Protein AF-A0A4Y2DFK4-F1 (afdb_monomer_lite)

Sequence (193 aa):
MPLTVKQCGEMVKLFYLNGQNAAEALSAYRRNYSLRRDSCSAQAVRNLIRKFEETGCTCDRFLTRRHSFLVEVVAEAHQAKIALETHEQFYTLNADALSRRSCKKSCKHCTTAEKKFKMETNISVKVLTTTTVDPWSSCEIQKEQLKDPAIKPILEKKLNSADRPSWLGIAPESPATKQYWALWDSLHLKDGV

pLDDT: mean 72.16, std 18.9, range [35.69, 96.94]

Structure (mmCIF, N/CA/C/O backbone):
data_AF-A0A4Y2DFK4-F1
#
_entry.id   AF-A0A4Y2DFK4-F1
#
loop_
_atom_site.group_PDB
_atom_site.id
_atom_site.type_symbol
_atom_site.label_atom_id
_atom_site.label_alt_id
_atom_site.label_comp_id
_atom_site.label_asym_id
_atom_site.label_entity_id
_atom_site.label_seq_id
_atom_site.pdbx_PDB_ins_code
_atom_site.Cartn_x
_atom_site.Cartn_y
_atom_site.Cartn_z
_atom_site.occupancy
_atom_site.B_iso_or_equiv
_atom_site.auth_seq_id
_atom_site.auth_comp_id
_atom_site.auth_asym_id
_atom_site.auth_atom_id
_atom_site.pdbx_PDB_model_num
ATOM 1 N N . MET A 1 1 ? 29.778 -19.050 -20.159 1.00 50.28 1 MET A N 1
ATOM 2 C CA . MET A 1 1 ? 29.936 -18.557 -18.771 1.00 50.28 1 MET A CA 1
ATOM 3 C C . MET A 1 1 ? 28.557 -18.339 -18.177 1.00 50.28 1 MET A C 1
ATOM 5 O O . MET A 1 1 ? 27.715 -17.821 -18.903 1.00 50.28 1 MET A O 1
ATOM 9 N N . PRO A 1 2 ? 28.304 -18.725 -16.916 1.00 64.44 2 PRO A N 1
ATOM 10 C CA . PRO A 1 2 ? 27.063 -18.352 -16.246 1.00 64.44 2 PRO A CA 1
ATOM 11 C C . PRO A 1 2 ? 27.000 -16.826 -16.108 1.00 64.44 2 PRO A C 1
ATOM 13 O O . PRO A 1 2 ? 27.999 -16.189 -15.767 1.00 64.44 2 PRO A O 1
ATOM 16 N N . LEU A 1 3 ? 25.841 -16.243 -16.419 1.00 68.94 3 LEU A N 1
ATOM 17 C CA . LEU A 1 3 ? 25.605 -14.816 -16.225 1.00 68.94 3 LEU A CA 1
ATOM 18 C C . LEU A 1 3 ? 25.658 -14.500 -14.727 1.00 68.94 3 LEU A C 1
ATOM 20 O O . LEU A 1 3 ? 25.109 -15.229 -13.901 1.00 68.94 3 LEU A O 1
ATOM 24 N N . THR A 1 4 ? 26.316 -13.403 -14.369 1.00 75.00 4 THR A N 1
ATOM 25 C CA . THR A 1 4 ? 26.291 -12.903 -12.992 1.00 75.00 4 THR A CA 1
ATOM 26 C C . THR A 1 4 ? 24.897 -12.374 -12.643 1.00 75.00 4 THR A C 1
ATOM 28 O O . THR A 1 4 ? 24.135 -11.972 -13.520 1.00 75.00 4 THR A O 1
ATOM 31 N N . VAL A 1 5 ? 24.571 -12.287 -11.349 1.00 71.94 5 VAL A N 1
ATOM 32 C CA . VAL A 1 5 ? 23.270 -11.766 -10.877 1.00 71.94 5 VAL A CA 1
ATOM 33 C C . VAL A 1 5 ? 22.966 -10.369 -11.439 1.00 71.94 5 VAL A C 1
ATOM 35 O O . VAL A 1 5 ? 21.826 -10.088 -11.804 1.00 71.94 5 VAL A O 1
ATOM 38 N N . LYS A 1 6 ? 23.989 -9.511 -11.571 1.00 73.56 6 LYS A N 1
ATOM 39 C CA . LYS A 1 6 ? 23.857 -8.178 -12.184 1.00 73.56 6 LYS A CA 1
ATOM 40 C C . LYS A 1 6 ? 23.449 -8.273 -13.655 1.00 73.56 6 LYS A C 1
ATOM 42 O O . LYS A 1 6 ? 22.483 -7.641 -14.065 1.00 73.56 6 LYS A O 1
ATOM 47 N N . GLN A 1 7 ? 24.131 -9.126 -14.416 1.00 79.69 7 GLN A N 1
ATOM 48 C CA . GLN A 1 7 ? 23.842 -9.348 -15.833 1.00 79.69 7 GLN A CA 1
ATOM 49 C C . GLN A 1 7 ? 22.453 -9.964 -16.045 1.00 79.69 7 GLN A C 1
ATOM 51 O O . GLN A 1 7 ? 21.749 -9.589 -16.978 1.00 79.69 7 GLN A O 1
ATOM 56 N N . CYS A 1 8 ? 22.019 -10.861 -15.155 1.00 80.62 8 CYS A N 1
ATOM 57 C CA . CYS A 1 8 ? 20.661 -11.392 -15.179 1.00 80.62 8 CYS A CA 1
ATOM 58 C C . CYS A 1 8 ? 19.611 -10.303 -14.902 1.00 80.62 8 CYS A C 1
ATOM 60 O O . CYS A 1 8 ? 18.611 -10.233 -15.609 1.00 80.62 8 CYS A O 1
ATOM 62 N N . GLY A 1 9 ? 19.837 -9.432 -13.911 1.00 79.62 9 GLY A N 1
ATOM 63 C CA . GLY A 1 9 ? 18.934 -8.312 -13.616 1.00 79.62 9 GLY A CA 1
ATOM 64 C C . GLY A 1 9 ? 18.788 -7.340 -14.790 1.00 79.62 9 GLY A C 1
ATOM 65 O O . GLY A 1 9 ? 17.684 -6.928 -15.137 1.00 79.62 9 GLY A O 1
ATOM 66 N N . GLU A 1 10 ? 19.889 -7.028 -15.468 1.00 83.00 10 GLU A N 1
ATOM 67 C CA . GLU A 1 10 ? 19.863 -6.188 -16.668 1.00 83.00 10 GLU A CA 1
ATOM 68 C C . GLU A 1 10 ? 19.132 -6.844 -17.836 1.00 83.00 10 GLU A C 1
ATOM 70 O O . GLU A 1 10 ? 18.403 -6.171 -18.562 1.00 83.00 10 GLU A O 1
ATOM 75 N N . MET A 1 11 ? 19.278 -8.159 -17.996 1.00 85.44 11 MET A N 1
ATOM 76 C CA . MET A 1 11 ? 18.559 -8.909 -19.021 1.00 85.44 11 MET A CA 1
ATOM 77 C C . MET A 1 11 ? 17.040 -8.871 -18.793 1.00 85.44 11 MET A C 1
ATOM 79 O O . MET A 1 11 ? 16.287 -8.665 -19.744 1.00 85.44 11 MET A O 1
ATOM 83 N N . VAL A 1 12 ? 16.589 -8.998 -17.538 1.00 85.12 12 VAL A N 1
ATOM 84 C CA . VAL A 1 12 ? 15.171 -8.841 -17.161 1.00 85.12 12 VAL A CA 1
ATOM 85 C C . VAL A 1 12 ? 14.677 -7.430 -17.481 1.00 85.12 12 VAL A C 1
ATOM 87 O O . VAL A 1 12 ? 13.629 -7.264 -18.103 1.00 85.12 12 VAL A O 1
ATOM 90 N N . LYS A 1 13 ? 15.457 -6.400 -17.138 1.00 85.62 13 LYS A N 1
ATOM 91 C CA . LYS A 1 13 ? 15.109 -5.006 -17.446 1.00 85.62 13 LYS A CA 1
ATOM 92 C C . LYS A 1 13 ? 14.951 -4.776 -18.952 1.00 85.62 13 LYS A C 1
ATOM 94 O O . LYS A 1 13 ? 13.965 -4.190 -19.391 1.00 85.62 13 LYS A O 1
ATOM 99 N N . LEU A 1 14 ? 15.902 -5.253 -19.753 1.00 84.44 14 LEU A N 1
ATOM 100 C CA . LEU A 1 14 ? 15.855 -5.111 -21.209 1.00 84.44 14 LEU A CA 1
ATOM 101 C C . LEU A 1 14 ? 14.691 -5.887 -21.834 1.00 84.44 14 LEU A C 1
ATOM 103 O O . LEU A 1 14 ? 14.160 -5.441 -22.846 1.00 84.44 14 LEU A O 1
ATOM 107 N N . PHE A 1 15 ? 14.264 -7.001 -21.240 1.00 88.12 15 PHE A N 1
ATOM 108 C CA . PHE A 1 15 ? 13.096 -7.748 -21.700 1.00 88.12 15 PHE A CA 1
ATOM 109 C C . PHE A 1 15 ? 11.808 -6.929 -21.622 1.00 88.12 15 PHE A C 1
ATOM 111 O O . PHE A 1 15 ? 11.116 -6.789 -22.631 1.00 88.12 15 PHE A O 1
ATOM 118 N N . TYR A 1 16 ? 11.517 -6.325 -20.470 1.00 85.31 16 TYR A N 1
ATOM 119 C CA . TYR A 1 16 ? 10.310 -5.509 -20.322 1.00 85.31 16 TYR A CA 1
ATOM 120 C C . TYR A 1 16 ? 10.387 -4.195 -21.116 1.00 85.31 16 TYR A C 1
ATOM 122 O O . TYR A 1 16 ? 9.383 -3.783 -21.695 1.00 85.31 16 TYR A O 1
ATOM 130 N N . LEU A 1 17 ? 11.573 -3.585 -21.242 1.00 82.38 17 LEU A N 1
ATOM 131 C CA . LEU A 1 17 ? 11.764 -2.375 -22.058 1.00 82.38 17 LEU A CA 1
ATOM 132 C C . LEU A 1 17 ? 11.589 -2.612 -23.566 1.00 82.38 17 LEU A C 1
ATOM 134 O O . LEU A 1 17 ? 11.212 -1.690 -24.281 1.00 82.38 17 LEU A O 1
ATOM 138 N N . ASN A 1 18 ? 11.833 -3.829 -24.056 1.00 82.56 18 ASN A N 1
ATOM 139 C CA . ASN A 1 18 ? 11.692 -4.180 -25.474 1.00 82.56 18 ASN A CA 1
ATOM 140 C C . ASN A 1 18 ? 10.405 -4.975 -25.752 1.00 82.56 18 ASN A C 1
ATOM 142 O O . ASN A 1 18 ? 10.390 -5.872 -26.595 1.00 82.56 18 ASN A O 1
ATOM 146 N N . GLY A 1 19 ? 9.327 -4.678 -25.019 1.00 82.44 19 GLY A N 1
ATOM 147 C CA . GLY A 1 19 ? 8.001 -5.239 -25.293 1.00 82.44 19 GLY A CA 1
ATOM 148 C C . GLY A 1 19 ? 7.915 -6.751 -25.087 1.00 82.44 19 GLY A C 1
ATOM 149 O O . GLY A 1 19 ? 7.272 -7.432 -25.878 1.00 82.44 19 GLY A O 1
ATOM 150 N N . GLN A 1 20 ? 8.592 -7.279 -24.061 1.00 86.88 20 GLN A N 1
ATOM 151 C CA . GLN A 1 20 ? 8.606 -8.711 -23.731 1.00 86.88 20 GLN A CA 1
ATOM 152 C C . GLN A 1 20 ? 9.155 -9.596 -24.868 1.00 86.88 20 GLN A C 1
ATOM 154 O O . GLN A 1 20 ? 8.793 -10.763 -25.023 1.00 86.88 20 GLN A O 1
ATOM 159 N N . ASN A 1 21 ? 10.082 -9.057 -25.667 1.00 85.75 21 ASN A N 1
ATOM 160 C CA . ASN A 1 21 ? 10.759 -9.791 -26.729 1.00 85.75 21 ASN A CA 1
ATOM 161 C C . ASN A 1 21 ? 12.169 -10.224 -26.295 1.00 85.75 21 ASN A C 1
ATOM 163 O O . ASN A 1 21 ? 13.105 -9.426 -26.244 1.00 85.75 21 ASN A O 1
ATOM 167 N N . ALA A 1 22 ? 12.347 -11.521 -26.031 1.00 86.56 22 ALA A N 1
ATOM 168 C CA . ALA A 1 22 ? 13.625 -12.079 -25.579 1.00 86.56 22 ALA A CA 1
ATOM 169 C C . ALA A 1 22 ? 14.768 -11.938 -26.604 1.00 86.56 22 ALA A C 1
ATOM 171 O O . ALA A 1 22 ? 15.930 -11.837 -26.211 1.00 86.56 22 ALA A O 1
ATOM 172 N N . ALA A 1 23 ? 14.464 -11.937 -27.906 1.00 87.44 23 ALA A N 1
ATOM 173 C CA . ALA A 1 23 ? 15.477 -11.773 -28.947 1.00 87.44 23 ALA A CA 1
ATOM 174 C C . ALA A 1 23 ? 15.954 -10.319 -29.036 1.00 87.44 23 ALA A C 1
ATOM 176 O O . ALA A 1 23 ? 17.158 -10.080 -29.148 1.00 87.44 23 ALA A O 1
ATOM 177 N N . GLU A 1 24 ? 15.037 -9.356 -28.924 1.00 86.62 24 GLU A N 1
ATOM 178 C CA . GLU A 1 24 ? 15.391 -7.935 -28.927 1.00 86.62 24 GLU A CA 1
ATOM 179 C C . GLU A 1 24 ? 16.100 -7.529 -27.632 1.00 86.62 24 GLU A C 1
ATOM 181 O O . GLU A 1 24 ? 17.111 -6.835 -27.679 1.00 86.62 24 GLU A O 1
ATOM 186 N N . ALA A 1 25 ? 15.664 -8.057 -26.485 1.00 86.31 25 ALA A N 1
ATOM 187 C CA . ALA A 1 25 ? 16.343 -7.871 -25.204 1.00 86.31 25 ALA A CA 1
ATOM 188 C C . ALA A 1 25 ? 17.799 -8.351 -25.251 1.00 86.31 25 ALA A C 1
ATOM 190 O O . ALA A 1 25 ? 18.715 -7.643 -24.833 1.00 86.31 25 ALA A O 1
ATOM 191 N N . LEU A 1 26 ? 18.023 -9.534 -25.830 1.00 87.12 26 LEU A N 1
ATOM 192 C CA . LEU A 1 26 ? 19.355 -10.096 -26.014 1.00 87.12 26 LEU A CA 1
ATOM 193 C C . LEU A 1 26 ? 20.191 -9.281 -27.015 1.00 87.12 26 LEU A C 1
ATOM 195 O O . LEU A 1 26 ? 21.388 -9.090 -26.803 1.00 87.12 26 LEU A O 1
ATOM 199 N N . SER A 1 27 ? 19.583 -8.781 -28.093 1.00 87.19 27 SER A N 1
ATOM 200 C CA . SER A 1 27 ? 20.245 -7.893 -29.058 1.00 87.19 27 SER A CA 1
ATOM 201 C C . SER A 1 27 ? 20.648 -6.562 -28.420 1.00 87.19 27 SER A C 1
ATOM 203 O O . SER A 1 27 ? 21.790 -6.133 -28.577 1.00 87.19 27 SER A O 1
ATOM 205 N N . ALA A 1 28 ? 19.762 -5.943 -27.637 1.00 85.44 28 ALA A N 1
ATOM 206 C CA . ALA A 1 28 ? 20.044 -4.730 -26.878 1.00 85.44 28 ALA A CA 1
ATOM 207 C C . ALA A 1 28 ? 21.158 -4.951 -25.846 1.00 85.44 28 ALA A C 1
ATOM 209 O O . ALA A 1 28 ? 22.085 -4.150 -25.756 1.00 85.44 28 ALA A O 1
ATOM 210 N N . TYR A 1 29 ? 21.128 -6.079 -25.136 1.00 85.44 29 TYR A N 1
ATOM 211 C CA . TYR A 1 29 ? 22.166 -6.444 -24.177 1.00 85.44 29 TYR A CA 1
ATOM 212 C C . TYR A 1 29 ? 23.540 -6.573 -24.850 1.00 85.44 29 TYR A C 1
ATOM 214 O O . TYR A 1 29 ? 24.533 -6.030 -24.369 1.00 85.44 29 TYR A O 1
ATOM 222 N N . ARG A 1 30 ? 23.596 -7.228 -26.016 1.00 84.38 30 ARG A N 1
ATOM 223 C CA . ARG A 1 30 ? 24.827 -7.350 -26.812 1.00 84.38 30 ARG A CA 1
ATOM 224 C C . ARG A 1 30 ? 25.347 -6.000 -27.301 1.00 84.38 30 ARG A C 1
ATOM 226 O O . ARG A 1 30 ? 26.557 -5.799 -27.259 1.00 84.38 30 ARG A O 1
ATOM 233 N N . ARG A 1 31 ? 24.462 -5.090 -27.732 1.00 82.94 31 ARG A N 1
ATOM 234 C CA . ARG A 1 31 ? 24.827 -3.719 -28.140 1.00 82.94 31 ARG A CA 1
ATOM 235 C C . ARG A 1 31 ? 25.437 -2.932 -26.978 1.00 82.94 31 ARG A C 1
ATOM 237 O O . ARG A 1 31 ? 26.465 -2.297 -27.164 1.00 82.94 31 ARG A O 1
ATOM 244 N N . ASN A 1 32 ? 24.848 -3.027 -25.787 1.00 81.25 32 ASN A N 1
ATOM 245 C CA . ASN A 1 32 ? 25.287 -2.265 -24.614 1.00 81.25 32 ASN A CA 1
ATOM 246 C C . ASN A 1 32 ? 26.642 -2.727 -24.059 1.00 81.25 32 ASN A C 1
ATOM 248 O O . ASN A 1 32 ? 27.382 -1.919 -23.508 1.00 81.25 32 ASN A O 1
ATOM 252 N N . TYR A 1 33 ? 26.967 -4.012 -24.213 1.00 76.50 33 TYR A N 1
ATOM 253 C CA . TYR A 1 33 ? 28.190 -4.613 -23.671 1.00 76.50 33 TYR A CA 1
ATOM 254 C C . TYR A 1 33 ? 29.225 -5.005 -24.730 1.00 76.50 33 TYR A C 1
ATOM 256 O O . TYR A 1 33 ? 30.223 -5.644 -24.399 1.00 76.50 33 TYR A O 1
ATOM 264 N N . SER A 1 34 ? 28.996 -4.653 -25.999 1.00 76.44 34 SER A N 1
ATOM 265 C CA . SER A 1 34 ? 29.876 -4.994 -27.128 1.00 76.44 34 SER A CA 1
ATOM 266 C C . SER A 1 34 ? 30.261 -6.484 -27.171 1.00 76.44 34 SER A C 1
ATOM 268 O O . SER A 1 34 ? 31.404 -6.847 -27.456 1.00 76.44 34 SER A O 1
ATOM 270 N N . LEU A 1 35 ? 29.309 -7.370 -26.856 1.00 71.31 35 LEU A N 1
ATOM 271 C CA . LEU A 1 35 ? 29.558 -8.810 -26.719 1.00 71.31 35 LEU A CA 1
ATOM 272 C C . LEU A 1 35 ? 29.447 -9.531 -28.068 1.00 71.31 35 LEU A C 1
ATOM 274 O O . LEU A 1 35 ? 28.494 -9.325 -28.823 1.00 71.31 35 LEU A O 1
ATOM 278 N N . ARG A 1 36 ? 30.382 -10.455 -28.341 1.00 63.78 36 ARG A N 1
ATOM 279 C CA . ARG A 1 36 ? 30.253 -11.410 -29.456 1.00 63.78 36 ARG A CA 1
ATOM 280 C C . ARG A 1 36 ? 29.092 -12.383 -29.197 1.00 63.78 36 ARG A C 1
ATOM 282 O O . ARG A 1 36 ? 28.683 -12.586 -28.055 1.00 63.78 36 ARG A O 1
ATOM 289 N N . ARG A 1 37 ? 28.542 -12.956 -30.275 1.00 58.75 37 ARG A N 1
ATOM 290 C CA . ARG A 1 37 ? 27.240 -13.659 -30.367 1.00 58.75 37 ARG A CA 1
ATOM 291 C C . ARG A 1 37 ? 26.992 -14.778 -29.32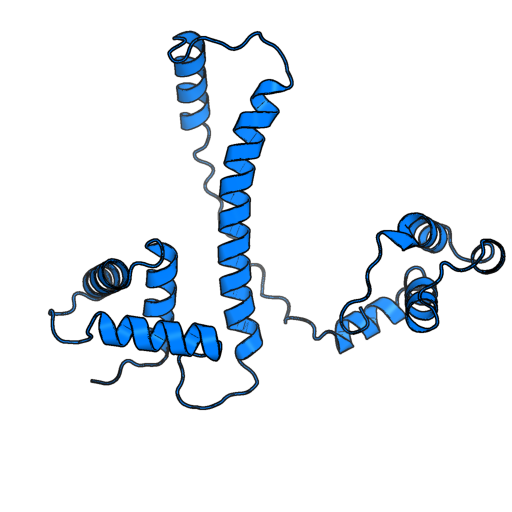9 1.00 58.75 37 ARG A C 1
ATOM 293 O O . ARG A 1 37 ? 25.831 -15.128 -29.116 1.00 58.75 37 ARG A O 1
ATOM 300 N N . ASP A 1 38 ? 28.018 -15.256 -28.627 1.00 57.81 38 ASP A N 1
ATOM 301 C CA . ASP A 1 38 ? 28.051 -16.598 -28.026 1.00 57.81 38 ASP A CA 1
ATOM 302 C C . ASP A 1 38 ? 27.864 -16.645 -26.496 1.00 57.81 38 ASP A C 1
ATOM 304 O O . ASP A 1 38 ? 27.950 -17.712 -25.891 1.00 57.81 38 ASP A O 1
ATOM 308 N N . SER A 1 39 ? 27.597 -15.515 -25.832 1.00 59.16 39 SER A N 1
ATOM 309 C CA . SER A 1 39 ? 27.533 -15.473 -24.359 1.00 59.16 39 SER A CA 1
ATOM 310 C C . SER A 1 39 ? 26.185 -15.888 -23.744 1.00 59.16 39 SER A C 1
ATOM 312 O O . SER A 1 39 ? 26.162 -16.276 -22.578 1.00 59.16 39 SER A O 1
ATOM 314 N N . CYS A 1 40 ? 25.068 -15.837 -24.485 1.00 68.19 40 CYS A N 1
ATOM 315 C CA . CYS A 1 40 ? 23.735 -16.212 -23.988 1.00 68.19 40 CYS A CA 1
ATOM 316 C C . CYS A 1 40 ? 22.742 -16.467 -25.143 1.00 68.19 40 CYS A C 1
ATOM 318 O O . CYS A 1 40 ? 22.797 -15.783 -26.168 1.00 68.19 40 CYS A O 1
ATOM 320 N N . SER A 1 41 ? 21.830 -17.438 -24.989 1.00 81.38 41 SER A N 1
ATOM 321 C CA . SER A 1 41 ? 20.787 -17.763 -25.976 1.00 81.38 41 SER A CA 1
ATOM 322 C C . SER A 1 41 ? 19.444 -17.113 -25.623 1.00 81.38 41 SER A C 1
ATOM 324 O O . SER A 1 41 ? 19.137 -16.887 -24.454 1.00 81.38 41 SER A O 1
ATOM 326 N N . ALA A 1 42 ? 18.586 -16.869 -26.619 1.00 82.62 42 ALA A N 1
ATOM 327 C CA . ALA A 1 42 ? 17.242 -16.333 -26.366 1.00 82.62 42 ALA A CA 1
ATOM 328 C C . ALA A 1 42 ? 16.394 -17.271 -25.482 1.00 82.62 42 ALA A C 1
ATOM 330 O O . ALA A 1 42 ? 15.537 -16.813 -24.729 1.00 82.62 42 ALA A O 1
ATOM 331 N N . GLN A 1 43 ? 16.657 -18.583 -25.529 1.00 84.06 43 GLN A N 1
ATOM 332 C CA . GLN A 1 43 ? 16.007 -19.553 -24.648 1.00 84.06 43 GLN A CA 1
ATOM 333 C C . GLN A 1 43 ? 16.488 -19.428 -23.197 1.00 84.06 43 GLN A C 1
ATOM 335 O O . GLN A 1 43 ? 15.680 -19.550 -22.281 1.00 84.06 43 GLN A O 1
ATOM 340 N N . ALA A 1 44 ? 17.774 -19.144 -22.976 1.00 83.56 44 ALA A N 1
ATOM 341 C CA . ALA A 1 44 ? 18.295 -18.875 -21.639 1.00 83.56 44 ALA A CA 1
ATOM 342 C C . ALA A 1 44 ? 17.672 -17.604 -21.043 1.00 83.56 44 ALA A C 1
ATOM 344 O O . ALA A 1 44 ? 17.304 -17.606 -19.872 1.00 83.56 44 ALA A O 1
ATOM 345 N N . VAL A 1 45 ? 17.453 -16.567 -21.863 1.00 84.75 45 VAL A N 1
ATOM 346 C CA . VAL A 1 45 ? 16.702 -15.369 -21.454 1.00 84.75 45 VAL A CA 1
ATOM 347 C C . VAL A 1 45 ? 15.271 -15.735 -21.065 1.00 84.75 45 VAL A C 1
ATOM 349 O O . VAL A 1 45 ? 14.848 -15.392 -19.971 1.00 84.75 45 VAL A O 1
ATOM 352 N N . ARG A 1 46 ? 14.539 -16.500 -21.886 1.00 88.00 46 ARG A N 1
ATOM 353 C CA . ARG A 1 46 ? 13.173 -16.943 -21.542 1.00 88.00 46 ARG A CA 1
ATOM 354 C C . ARG A 1 46 ? 13.111 -17.746 -20.242 1.00 88.00 46 ARG A C 1
ATOM 356 O O . ARG A 1 46 ? 12.217 -17.523 -19.437 1.00 88.00 46 ARG A O 1
ATOM 363 N N . ASN A 1 47 ? 14.059 -18.654 -20.018 1.00 87.00 47 ASN A N 1
ATOM 364 C CA . ASN A 1 47 ? 14.134 -19.422 -18.773 1.00 87.00 47 ASN A CA 1
ATOM 365 C C . ASN A 1 47 ? 14.432 -18.527 -17.562 1.00 87.00 47 ASN A C 1
ATOM 367 O O . ASN A 1 47 ? 13.865 -18.748 -16.496 1.00 87.00 47 ASN A O 1
ATOM 371 N N . LEU A 1 48 ? 15.284 -17.512 -17.734 1.00 85.38 48 LEU A N 1
ATOM 372 C CA . LEU A 1 48 ? 15.557 -16.508 -16.710 1.00 85.38 48 LEU A CA 1
ATOM 373 C C . LEU A 1 48 ? 14.315 -15.664 -16.396 1.00 85.38 48 LEU A C 1
ATOM 375 O O . LEU A 1 48 ? 14.027 -15.463 -15.222 1.00 85.38 48 LEU A O 1
ATOM 379 N N . ILE A 1 49 ? 13.580 -15.207 -17.417 1.00 86.94 49 ILE A N 1
ATOM 380 C CA . ILE A 1 49 ? 12.329 -14.456 -17.236 1.00 86.94 49 ILE A CA 1
ATOM 381 C C . ILE A 1 49 ? 11.295 -15.314 -16.519 1.00 86.94 49 ILE A C 1
ATOM 383 O O . ILE A 1 49 ? 10.769 -14.882 -15.509 1.00 86.94 49 ILE A O 1
ATOM 387 N N . ARG A 1 50 ? 11.072 -16.553 -16.966 1.00 85.12 50 ARG A N 1
ATOM 388 C CA . ARG A 1 50 ? 10.132 -17.472 -16.315 1.00 85.12 50 ARG A CA 1
ATOM 389 C C . ARG A 1 50 ? 10.481 -17.689 -14.843 1.00 85.12 50 ARG A C 1
ATOM 391 O O . ARG A 1 50 ? 9.623 -17.545 -13.984 1.00 85.12 50 ARG A O 1
ATOM 398 N N . LYS A 1 51 ? 11.757 -17.945 -14.537 1.00 80.44 51 LYS A N 1
ATOM 399 C CA . LYS A 1 51 ? 12.225 -18.058 -13.149 1.00 80.44 51 LYS A CA 1
ATOM 400 C C . LYS A 1 51 ? 11.980 -16.764 -12.370 1.00 80.44 51 LYS A C 1
ATOM 402 O O . LYS A 1 51 ? 11.598 -16.814 -11.207 1.00 80.44 51 LYS A O 1
ATOM 407 N N . PHE A 1 52 ? 12.201 -15.611 -12.989 1.00 83.00 52 PHE A N 1
ATOM 408 C CA . PHE A 1 52 ? 11.954 -14.314 -12.375 1.00 83.00 52 PHE A CA 1
ATOM 409 C C . PHE A 1 52 ? 10.457 -14.047 -12.145 1.00 83.00 52 PHE A C 1
ATOM 411 O O . PHE A 1 52 ? 10.103 -13.548 -11.090 1.00 83.00 52 PHE A O 1
ATOM 418 N N . GLU A 1 53 ? 9.572 -14.420 -13.062 1.00 81.25 53 GLU A N 1
ATOM 419 C CA . GLU A 1 53 ? 8.120 -14.271 -12.901 1.00 81.25 53 GLU A CA 1
ATOM 420 C C . GLU A 1 53 ? 7.567 -15.229 -11.834 1.00 81.25 53 GLU A C 1
ATOM 422 O O . GLU A 1 53 ? 6.707 -14.845 -11.049 1.00 81.25 53 GLU A O 1
ATOM 427 N N . GLU A 1 54 ? 8.115 -16.445 -11.740 1.00 72.50 54 GLU A N 1
ATOM 428 C CA . GLU A 1 54 ? 7.750 -17.435 -10.717 1.00 72.50 54 GLU A CA 1
ATOM 429 C C . GLU A 1 54 ? 8.290 -17.071 -9.321 1.00 72.50 54 GLU A C 1
ATOM 431 O O . GLU A 1 54 ? 7.620 -17.285 -8.313 1.00 72.50 54 GLU A O 1
ATOM 436 N N . THR A 1 55 ? 9.518 -16.546 -9.235 1.00 70.06 55 THR A N 1
ATOM 437 C CA . THR A 1 55 ? 10.256 -16.425 -7.958 1.00 70.06 55 THR A CA 1
ATOM 438 C C . THR A 1 55 ? 10.646 -15.007 -7.579 1.00 70.06 55 THR A C 1
ATOM 440 O O . THR A 1 55 ? 11.259 -14.817 -6.533 1.00 70.06 55 THR A O 1
ATOM 443 N N . GLY A 1 56 ? 10.382 -14.014 -8.428 1.00 69.12 56 GLY A N 1
ATOM 444 C CA . GLY A 1 56 ? 10.836 -12.624 -8.298 1.00 69.12 56 GLY A CA 1
ATOM 445 C C . GLY A 1 56 ? 12.350 -12.433 -8.124 1.00 69.12 56 GLY A C 1
ATOM 446 O O . GLY A 1 56 ? 12.779 -11.313 -7.859 1.00 69.12 56 GLY A O 1
ATOM 447 N N . CYS A 1 57 ? 13.185 -13.478 -8.251 1.00 68.44 57 CYS A N 1
ATOM 448 C CA . CYS A 1 57 ? 14.644 -13.370 -8.177 1.00 68.44 57 CYS A CA 1
ATOM 449 C C . CYS A 1 57 ? 15.328 -13.872 -9.447 1.00 68.44 57 CYS A C 1
ATOM 451 O O . CYS A 1 57 ? 14.990 -14.903 -10.022 1.00 68.44 57 CYS A O 1
ATOM 453 N N . THR A 1 58 ? 16.403 -13.182 -9.822 1.00 69.75 58 THR A N 1
ATOM 454 C CA . THR A 1 58 ? 17.352 -13.618 -10.855 1.00 69.75 58 THR A CA 1
ATOM 455 C C . THR A 1 58 ? 18.516 -14.446 -10.296 1.00 69.75 58 THR A C 1
ATOM 457 O O . THR A 1 58 ? 19.421 -14.837 -11.032 1.00 69.75 58 THR A O 1
ATOM 460 N N . CYS A 1 59 ? 18.510 -14.712 -8.989 1.00 61.84 59 CYS A N 1
ATOM 461 C CA . CYS A 1 59 ? 19.545 -15.413 -8.240 1.00 61.84 59 CYS A CA 1
ATOM 462 C C . CYS A 1 59 ? 19.207 -16.904 -8.026 1.00 61.84 59 CYS A C 1
ATOM 464 O O . CYS A 1 59 ? 18.040 -17.275 -7.946 1.00 61.84 59 CYS A O 1
ATOM 466 N N . ASP A 1 60 ? 20.213 -17.781 -7.915 1.00 55.03 60 ASP A N 1
ATOM 467 C CA . ASP A 1 60 ? 20.018 -19.196 -7.517 1.00 55.03 60 ASP A CA 1
ATOM 468 C C . ASP A 1 60 ? 19.912 -19.397 -6.000 1.00 55.03 60 ASP A C 1
ATOM 470 O O . ASP A 1 60 ? 19.437 -20.429 -5.534 1.00 55.03 60 ASP A O 1
ATOM 474 N N . ARG A 1 61 ? 20.328 -18.408 -5.205 1.00 45.91 61 ARG A N 1
ATOM 475 C CA . ARG A 1 61 ? 20.232 -18.473 -3.747 1.00 45.91 61 ARG A CA 1
ATOM 476 C C . ARG A 1 61 ? 18.865 -17.942 -3.329 1.00 45.91 61 ARG A C 1
ATOM 478 O O . ARG A 1 61 ? 18.642 -16.741 -3.440 1.00 45.91 61 ARG A O 1
ATOM 485 N N . PHE A 1 62 ? 17.987 -18.823 -2.846 1.00 42.72 62 PHE A N 1
ATOM 486 C CA . PHE A 1 62 ? 16.740 -18.467 -2.163 1.00 42.72 62 PHE A CA 1
ATOM 487 C C . PHE A 1 62 ? 17.042 -17.473 -1.030 1.00 42.72 62 PHE A C 1
ATOM 489 O O . PHE A 1 62 ? 17.393 -17.855 0.083 1.00 42.72 62 PHE A O 1
ATOM 496 N N . LEU A 1 63 ? 16.976 -16.178 -1.332 1.00 41.00 63 LEU A N 1
ATOM 497 C CA . LEU A 1 63 ? 17.060 -15.103 -0.357 1.00 41.00 63 LEU A CA 1
ATOM 498 C C . LEU A 1 63 ? 15.660 -14.521 -0.233 1.00 41.00 63 LEU A C 1
ATOM 500 O O . LEU A 1 63 ? 15.261 -13.629 -0.980 1.00 41.00 63 LEU A O 1
ATOM 504 N N . THR A 1 64 ? 14.940 -15.031 0.759 1.00 40.34 64 THR A N 1
ATOM 505 C CA . THR A 1 64 ? 13.604 -14.648 1.241 1.00 40.34 64 THR A CA 1
ATOM 506 C C . THR A 1 64 ? 13.497 -13.196 1.746 1.00 40.34 64 THR A C 1
ATOM 508 O O . THR A 1 64 ? 12.630 -12.868 2.543 1.00 40.34 64 THR A O 1
ATOM 511 N N . ARG A 1 65 ? 14.358 -12.285 1.277 1.00 42.22 65 ARG A N 1
ATOM 512 C CA . ARG A 1 65 ? 14.349 -10.852 1.622 1.00 42.22 65 ARG A CA 1
ATOM 513 C C . ARG A 1 65 ? 14.441 -9.901 0.427 1.00 42.22 65 ARG A C 1
ATOM 515 O O . ARG A 1 65 ? 14.384 -8.696 0.621 1.00 42.22 65 ARG A O 1
ATOM 522 N N . ARG A 1 66 ? 14.584 -10.407 -0.805 1.00 43.47 66 ARG A N 1
ATOM 523 C CA . ARG A 1 66 ? 14.680 -9.573 -2.027 1.00 43.47 66 ARG A CA 1
ATOM 524 C C . ARG A 1 66 ? 13.486 -9.683 -2.973 1.00 43.47 66 ARG A C 1
ATOM 526 O O . ARG A 1 66 ? 13.498 -9.062 -4.029 1.00 43.47 66 ARG A O 1
ATOM 533 N N . HIS A 1 67 ? 12.470 -10.448 -2.579 1.00 42.19 67 HIS A N 1
ATOM 534 C CA . HIS A 1 67 ? 11.243 -10.636 -3.353 1.00 42.19 67 HIS A CA 1
ATOM 535 C C . HIS A 1 67 ? 10.401 -9.350 -3.407 1.00 42.19 67 HIS A C 1
ATOM 537 O O . HIS A 1 67 ? 9.848 -9.034 -4.450 1.00 42.19 67 HIS A O 1
ATOM 543 N N . SER A 1 68 ? 10.432 -8.543 -2.339 1.00 38.47 68 SER A N 1
ATOM 544 C CA . SER A 1 68 ? 9.728 -7.252 -2.251 1.00 38.47 68 SER A CA 1
ATOM 545 C C . SER A 1 68 ? 10.215 -6.232 -3.289 1.00 38.47 68 SER A C 1
ATOM 547 O O . SER A 1 68 ? 9.421 -5.675 -4.031 1.00 38.47 68 SER A O 1
ATOM 549 N N . PHE A 1 69 ? 11.534 -6.050 -3.412 1.00 39.44 69 PHE A N 1
ATOM 550 C CA . PHE A 1 69 ? 12.124 -4.956 -4.195 1.00 39.44 69 PHE A CA 1
ATOM 551 C C . PHE A 1 69 ? 11.953 -5.109 -5.716 1.00 39.44 69 PHE A C 1
ATOM 553 O O . PHE A 1 69 ? 11.861 -4.125 -6.439 1.00 39.44 69 PHE A O 1
ATOM 560 N N . LEU A 1 70 ? 11.934 -6.341 -6.235 1.00 43.62 70 LEU A N 1
ATOM 561 C CA . LEU A 1 70 ? 11.823 -6.567 -7.682 1.00 43.62 70 LEU A CA 1
ATOM 562 C C . LEU A 1 70 ? 10.371 -6.662 -8.159 1.00 43.62 70 LEU A C 1
ATOM 564 O O . LEU A 1 70 ? 10.092 -6.244 -9.282 1.00 43.62 70 LEU A O 1
ATOM 568 N N . VAL A 1 71 ? 9.452 -7.144 -7.314 1.00 46.00 71 VAL A N 1
ATOM 569 C CA . VAL A 1 71 ? 8.009 -7.059 -7.587 1.00 46.00 71 VAL A CA 1
ATOM 570 C C . VAL A 1 71 ? 7.574 -5.595 -7.617 1.00 46.00 71 VAL A C 1
ATOM 572 O O . VAL A 1 71 ? 6.806 -5.216 -8.492 1.00 46.00 71 VAL A O 1
ATOM 575 N N . GLU A 1 72 ? 8.134 -4.761 -6.742 1.00 42.75 72 GLU A N 1
ATOM 576 C CA . GLU A 1 72 ? 7.863 -3.324 -6.680 1.00 42.75 72 GLU A CA 1
ATOM 577 C C . GLU A 1 72 ? 8.400 -2.581 -7.909 1.00 42.75 72 GLU A C 1
ATOM 579 O O . GLU A 1 72 ? 7.633 -1.903 -8.572 1.00 42.75 72 GLU A O 1
ATOM 584 N N . VAL A 1 73 ? 9.644 -2.820 -8.345 1.00 45.47 73 VAL A N 1
ATOM 585 C CA . VAL A 1 73 ? 10.186 -2.185 -9.568 1.00 45.47 73 VAL A CA 1
ATOM 586 C C . VAL A 1 73 ? 9.439 -2.615 -10.840 1.00 45.47 73 VAL A C 1
ATOM 588 O O . VAL A 1 73 ? 9.284 -1.825 -11.772 1.00 45.47 73 VAL A O 1
ATOM 591 N N . VAL A 1 74 ? 8.966 -3.864 -10.914 1.00 54.19 74 VAL A N 1
ATOM 592 C CA . VAL A 1 74 ? 8.155 -4.334 -12.052 1.00 54.19 74 VAL A CA 1
ATOM 593 C C . VAL A 1 74 ? 6.733 -3.784 -11.977 1.00 54.19 74 VAL A C 1
ATOM 595 O O . VAL A 1 74 ? 6.195 -3.384 -13.008 1.00 54.19 74 VAL A O 1
ATOM 598 N N . ALA A 1 75 ? 6.143 -3.700 -10.782 1.00 46.66 75 ALA A N 1
ATOM 599 C CA . ALA A 1 75 ? 4.846 -3.070 -10.562 1.00 46.66 75 ALA A CA 1
ATOM 600 C C . ALA A 1 75 ? 4.896 -1.566 -10.857 1.00 46.66 75 ALA A C 1
ATOM 602 O O . ALA A 1 75 ? 3.997 -1.068 -11.519 1.00 46.66 75 ALA A O 1
ATOM 603 N N . GLU A 1 76 ? 5.961 -0.867 -10.473 1.00 46.78 76 GLU A N 1
ATOM 604 C CA . GLU A 1 76 ? 6.219 0.540 -10.785 1.00 46.78 76 GLU A CA 1
ATOM 605 C C . GLU A 1 76 ? 6.457 0.748 -12.279 1.00 46.78 76 GLU A C 1
ATOM 607 O O . GLU A 1 76 ? 5.912 1.680 -12.858 1.00 46.78 76 GLU A O 1
ATOM 612 N N . ALA A 1 77 ? 7.209 -0.130 -12.949 1.00 51.97 77 ALA A N 1
ATOM 613 C CA . ALA A 1 77 ? 7.386 -0.056 -14.399 1.00 51.97 77 ALA A CA 1
ATOM 614 C C . ALA A 1 77 ? 6.067 -0.317 -15.147 1.00 51.97 77 ALA A C 1
ATOM 616 O O . ALA A 1 77 ? 5.780 0.335 -16.152 1.00 51.97 77 ALA A O 1
ATOM 617 N N . HIS A 1 78 ? 5.243 -1.241 -14.645 1.00 50.38 78 HIS A N 1
ATOM 618 C CA . HIS A 1 78 ? 3.919 -1.527 -15.187 1.00 50.38 78 HIS A CA 1
ATOM 619 C C . HIS A 1 78 ? 2.934 -0.383 -14.903 1.00 50.38 78 HIS A C 1
ATOM 621 O O . HIS A 1 78 ? 2.208 0.027 -15.803 1.00 50.38 78 HIS A O 1
ATOM 627 N N . GLN A 1 79 ? 2.957 0.201 -13.702 1.00 53.41 79 GLN A N 1
ATOM 628 C CA . GLN A 1 79 ? 2.162 1.373 -13.335 1.00 53.41 79 GLN A CA 1
ATOM 629 C C . GLN A 1 79 ? 2.600 2.622 -14.096 1.00 53.41 79 GLN A C 1
ATOM 631 O O . GLN A 1 79 ? 1.742 3.369 -14.540 1.00 53.41 79 GLN A O 1
ATOM 636 N N . ALA A 1 80 ? 3.896 2.832 -14.328 1.00 53.12 80 ALA A N 1
ATOM 637 C CA . ALA A 1 80 ? 4.407 3.932 -15.142 1.00 53.12 80 ALA A CA 1
ATOM 638 C C . ALA A 1 80 ? 4.020 3.770 -16.619 1.00 53.12 80 ALA A C 1
ATOM 640 O O . ALA A 1 80 ? 3.706 4.755 -17.286 1.00 53.12 80 ALA A O 1
ATOM 641 N N . LYS A 1 81 ? 3.980 2.531 -17.128 1.00 60.00 81 LYS A N 1
ATOM 642 C CA . LYS A 1 81 ? 3.485 2.235 -18.478 1.00 60.00 81 LYS A CA 1
ATOM 643 C C . LYS A 1 81 ? 1.973 2.456 -18.589 1.00 60.00 81 LYS A C 1
ATOM 645 O O . LYS A 1 81 ? 1.546 3.145 -19.509 1.00 60.00 81 LYS A O 1
ATOM 650 N N . ILE A 1 82 ? 1.189 1.967 -17.624 1.00 55.62 82 ILE A N 1
ATOM 651 C CA . ILE A 1 82 ? -0.253 2.247 -17.530 1.00 55.62 82 ILE A CA 1
ATOM 652 C C . ILE A 1 82 ? -0.492 3.752 -17.388 1.00 55.62 82 ILE A C 1
ATOM 654 O O . ILE A 1 82 ? -1.395 4.280 -18.020 1.00 55.62 82 ILE A O 1
ATOM 658 N N . ALA A 1 83 ? 0.312 4.473 -16.605 1.00 52.75 83 ALA A N 1
ATOM 659 C CA . ALA A 1 83 ? 0.197 5.918 -16.425 1.00 52.75 83 ALA A CA 1
ATOM 660 C C . ALA A 1 83 ? 0.519 6.689 -17.713 1.00 52.75 83 ALA A C 1
ATOM 662 O O . ALA A 1 83 ? -0.150 7.670 -18.006 1.00 52.75 83 ALA A O 1
ATOM 663 N N . LEU A 1 84 ? 1.486 6.239 -18.518 1.00 58.00 84 LEU A N 1
ATOM 664 C CA . LEU A 1 84 ? 1.758 6.813 -19.841 1.00 58.00 84 LEU A CA 1
ATOM 665 C C . LEU A 1 84 ? 0.626 6.522 -20.838 1.00 58.00 84 LEU A C 1
ATOM 667 O O . LEU A 1 84 ? 0.184 7.438 -21.524 1.00 58.00 84 LEU A O 1
ATOM 671 N N . GLU A 1 85 ? 0.112 5.290 -20.874 1.00 55.62 85 GLU A N 1
ATOM 672 C CA . GLU A 1 85 ? -1.009 4.892 -21.741 1.00 55.62 85 GLU A CA 1
ATOM 673 C C . GLU A 1 85 ? -2.319 5.589 -21.336 1.00 55.62 85 GLU A C 1
ATOM 675 O O . GLU A 1 85 ? -3.074 6.052 -22.188 1.00 55.62 85 GLU A O 1
ATOM 680 N N . THR A 1 86 ? -2.574 5.740 -20.034 1.00 47.06 86 THR A N 1
ATOM 681 C CA . THR A 1 86 ? -3.729 6.472 -19.496 1.00 47.06 86 THR A CA 1
ATOM 682 C C . THR A 1 86 ? -3.554 7.977 -19.568 1.00 47.06 86 THR A C 1
ATOM 684 O O . THR A 1 86 ? -4.552 8.654 -19.718 1.00 47.06 86 THR A O 1
ATOM 687 N N . HIS A 1 87 ? -2.341 8.532 -19.535 1.00 52.19 87 HIS A N 1
ATOM 688 C CA . HIS A 1 87 ? -2.097 9.943 -19.845 1.00 52.19 87 HIS A CA 1
ATOM 689 C C . HIS A 1 87 ? -2.303 10.208 -21.340 1.00 52.19 87 HIS A C 1
ATOM 691 O O . HIS A 1 87 ? -2.877 11.228 -21.697 1.00 52.19 87 HIS A O 1
ATOM 697 N N . GLU A 1 88 ? -1.918 9.288 -22.226 1.00 47.53 88 GLU A N 1
ATOM 698 C CA . GLU A 1 88 ? -2.221 9.368 -23.659 1.00 47.53 88 GLU A CA 1
ATOM 699 C C . GLU A 1 88 ? -3.736 9.234 -23.922 1.00 47.53 88 GLU A C 1
ATOM 701 O O . GLU A 1 88 ? -4.304 10.021 -24.680 1.00 47.53 88 GLU A O 1
ATOM 706 N N . GLN A 1 89 ? -4.435 8.332 -23.220 1.00 48.91 89 GLN A N 1
ATOM 707 C CA . GLN A 1 89 ? -5.902 8.204 -23.268 1.00 48.91 89 GLN A CA 1
ATOM 708 C C . GLN A 1 89 ? -6.633 9.382 -22.601 1.00 48.91 89 GLN A C 1
ATOM 710 O O . GLN A 1 89 ? -7.625 9.869 -23.127 1.00 48.91 89 GLN A O 1
ATOM 715 N N . PHE A 1 90 ? -6.143 9.895 -21.475 1.00 41.09 90 PHE A N 1
ATOM 716 C CA . PHE A 1 90 ? -6.720 11.027 -20.749 1.00 41.09 90 PHE A CA 1
ATOM 717 C C . PHE A 1 90 ? -6.465 12.335 -21.482 1.00 41.09 90 PHE A C 1
ATOM 719 O O . PHE A 1 90 ? -7.356 13.164 -21.511 1.00 41.09 90 PHE A O 1
ATOM 726 N N . TYR A 1 91 ? -5.321 12.535 -22.141 1.00 45.38 91 TYR A N 1
ATOM 727 C CA . TYR A 1 91 ? -5.118 13.709 -22.996 1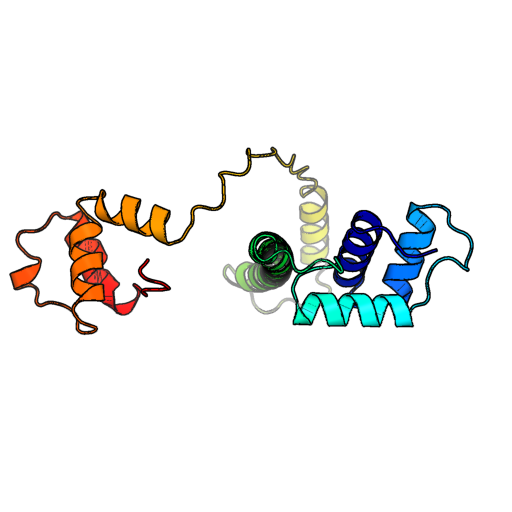.00 45.38 91 TYR A CA 1
ATOM 728 C C . TYR A 1 91 ? -5.912 13.625 -24.299 1.00 45.38 91 TYR A C 1
ATOM 730 O O . TYR A 1 91 ? -6.382 14.655 -24.775 1.00 45.38 91 TYR A O 1
ATOM 738 N N . THR A 1 92 ? -6.123 12.429 -24.857 1.00 48.69 92 THR A N 1
ATOM 739 C CA . THR A 1 92 ? -7.010 12.266 -26.020 1.00 48.69 92 THR A CA 1
ATOM 740 C C . THR A 1 92 ? -8.495 12.403 -25.656 1.00 48.69 92 THR A C 1
ATOM 742 O O . THR A 1 92 ? -9.250 12.910 -26.480 1.00 48.69 92 THR A O 1
ATOM 745 N N . LEU A 1 93 ? -8.908 12.054 -24.428 1.00 45.75 93 LEU A N 1
ATOM 746 C CA . LEU A 1 93 ? -10.286 12.210 -23.927 1.00 45.75 93 LEU A CA 1
ATOM 747 C C . LEU A 1 93 ? -10.574 13.592 -23.296 1.00 45.75 93 LEU A C 1
ATOM 749 O O . LEU A 1 93 ? -11.656 14.133 -23.499 1.00 45.75 93 LEU A O 1
ATOM 753 N N . ASN A 1 94 ? -9.630 14.215 -22.579 1.00 44.47 94 ASN A N 1
ATOM 754 C CA . ASN A 1 94 ? -9.817 15.545 -21.971 1.00 44.47 94 ASN A CA 1
ATOM 755 C C . ASN A 1 94 ? -9.571 16.708 -22.930 1.00 44.47 94 ASN A C 1
ATOM 757 O O . ASN A 1 94 ? -10.070 17.803 -22.673 1.00 44.47 94 ASN A O 1
ATOM 761 N N . ALA A 1 95 ? -8.86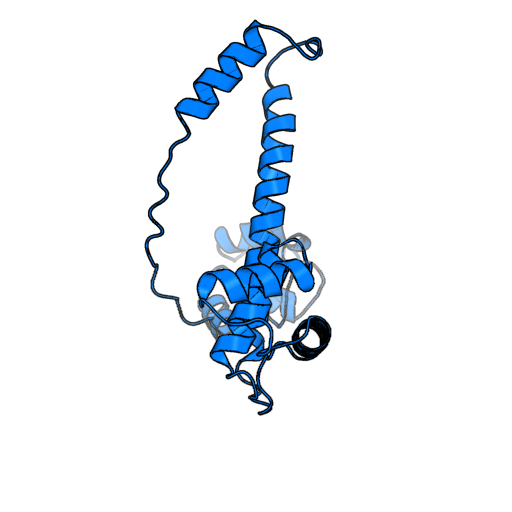7 16.504 -24.047 1.00 37.03 95 ALA A N 1
ATOM 762 C CA . ALA A 1 95 ? -8.876 17.482 -25.135 1.00 37.03 95 ALA A CA 1
ATOM 763 C C . ALA A 1 95 ? -10.269 17.606 -25.791 1.00 37.03 95 ALA A C 1
ATOM 765 O O . ALA A 1 95 ? -10.535 18.601 -26.463 1.00 37.03 95 ALA A O 1
ATOM 766 N N . ASP A 1 96 ? -11.160 16.632 -25.565 1.00 46.47 96 ASP A N 1
ATOM 767 C CA . ASP A 1 96 ? -12.520 16.590 -26.115 1.00 46.47 96 ASP A CA 1
ATOM 768 C C . ASP A 1 96 ? -13.569 17.246 -25.188 1.00 46.47 96 ASP A C 1
ATOM 770 O O . ASP A 1 96 ? -14.716 17.464 -25.578 1.00 46.47 96 ASP A O 1
ATOM 774 N N . ALA A 1 97 ? -13.189 17.623 -23.959 1.00 46.81 97 ALA A N 1
ATOM 775 C CA . ALA A 1 97 ? -14.127 18.149 -22.963 1.00 46.81 97 ALA A CA 1
ATOM 776 C C . ALA A 1 97 ? -14.402 19.659 -23.086 1.00 46.81 97 ALA A C 1
ATOM 778 O O . ALA A 1 97 ? -15.370 20.154 -22.510 1.00 46.81 97 ALA A O 1
ATOM 779 N N . LEU A 1 98 ? -13.601 20.411 -23.848 1.00 50.47 98 LEU A N 1
ATOM 780 C CA . LEU A 1 98 ? -13.819 21.844 -24.053 1.00 50.47 98 LEU A CA 1
ATOM 781 C C . LEU A 1 98 ? -13.841 22.185 -25.543 1.00 50.47 98 LEU A C 1
ATOM 783 O O . LEU A 1 98 ? -12.896 22.716 -26.115 1.00 50.47 98 LEU A O 1
ATOM 787 N N . SER A 1 99 ? -15.022 21.954 -26.123 1.00 56.03 99 SER A N 1
ATOM 788 C CA . SER A 1 99 ? -15.476 22.436 -27.431 1.00 56.03 99 SER A CA 1
ATOM 789 C C . SER A 1 99 ? -14.877 21.721 -28.648 1.00 56.03 99 SER A C 1
ATOM 791 O O . SER A 1 99 ? -13.778 22.055 -29.082 1.00 56.03 99 SER A O 1
ATOM 793 N N . ARG A 1 100 ? -15.683 20.877 -29.320 1.00 56.16 100 ARG A N 1
ATOM 794 C CA . ARG A 1 100 ? -16.135 21.033 -30.730 1.00 56.16 100 ARG A 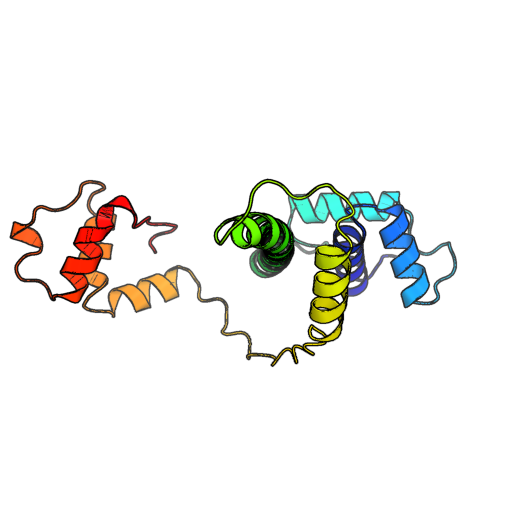CA 1
ATOM 795 C C . ARG A 1 100 ? -16.658 19.711 -31.303 1.00 56.16 100 ARG A C 1
ATOM 797 O O . ARG A 1 100 ? -16.213 18.636 -30.942 1.00 56.16 100 ARG A O 1
ATOM 804 N N . ARG A 1 101 ? -17.574 19.808 -32.275 1.00 59.78 101 ARG A N 1
ATOM 805 C CA . ARG A 1 101 ? -17.919 18.709 -33.197 1.00 59.78 101 ARG A CA 1
ATOM 806 C C . ARG A 1 101 ? -16.638 18.015 -33.670 1.00 59.78 101 ARG A C 1
ATOM 808 O O . ARG A 1 101 ? -15.686 18.718 -34.015 1.00 59.78 101 ARG A O 1
ATOM 815 N N . SER A 1 102 ? -16.661 16.685 -33.760 1.00 59.56 102 SER A N 1
ATOM 816 C CA . SER A 1 102 ? -15.554 15.863 -34.261 1.00 59.56 102 SER A CA 1
ATOM 817 C C . SER A 1 102 ? -14.895 16.511 -35.485 1.00 59.56 102 SER A C 1
ATOM 819 O O . SER A 1 102 ? -15.508 16.620 -36.555 1.00 59.56 102 SER A O 1
ATOM 821 N N . CYS A 1 103 ? -13.662 16.989 -35.330 1.00 69.00 103 CYS A N 1
ATOM 822 C CA . CYS A 1 103 ? -12.923 17.575 -36.438 1.00 69.00 103 CYS A CA 1
ATOM 823 C C . CYS A 1 103 ? -12.497 16.457 -37.404 1.00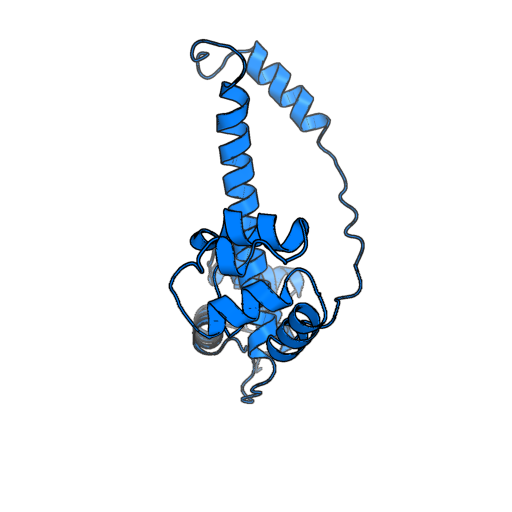 69.00 103 CYS A C 1
ATOM 825 O O . CYS A 1 103 ? -12.172 15.351 -36.973 1.00 69.00 103 CYS A O 1
ATOM 827 N N . LYS A 1 104 ? -12.486 16.710 -38.719 1.00 72.81 104 LYS A N 1
ATOM 828 C CA . LYS A 1 104 ? -11.998 15.708 -39.682 1.00 72.81 104 LYS A CA 1
ATOM 829 C C . LYS A 1 104 ? -10.532 15.379 -39.372 1.00 72.81 104 LYS A C 1
ATOM 831 O O . LYS A 1 104 ? -9.715 16.291 -39.214 1.00 72.81 104 LYS A O 1
ATOM 836 N N . LYS A 1 105 ? -10.201 14.082 -39.323 1.00 62.03 105 LYS A N 1
ATOM 837 C CA . LYS A 1 105 ? -8.810 13.600 -39.283 1.00 62.03 105 LYS A CA 1
ATOM 838 C C . LYS A 1 105 ? -8.064 14.282 -40.438 1.00 62.03 105 LYS A C 1
ATOM 840 O O . LYS A 1 105 ? -8.522 14.147 -41.564 1.00 62.03 105 LYS A O 1
ATOM 845 N N . SER A 1 106 ? -6.986 15.021 -40.138 1.00 67.44 106 SER A N 1
ATOM 846 C CA . SER A 1 106 ? -6.217 15.929 -41.028 1.00 67.44 106 SER A CA 1
ATOM 847 C C . SER A 1 106 ? -6.550 17.434 -40.997 1.00 67.44 106 SER A C 1
ATOM 849 O O . SER A 1 106 ? -6.161 18.171 -41.908 1.00 67.44 106 SER A O 1
ATOM 851 N N . CYS A 1 107 ? -7.235 17.945 -39.973 1.00 77.69 107 CYS A N 1
ATOM 852 C CA . CYS A 1 107 ? -7.431 19.390 -39.834 1.00 77.69 107 CYS A CA 1
ATOM 853 C C . CYS A 1 107 ? -6.096 20.147 -39.715 1.00 77.69 107 CYS A C 1
ATOM 855 O O . CYS A 1 107 ? -5.366 20.004 -38.735 1.00 77.69 107 CYS A O 1
ATOM 857 N N . LYS A 1 108 ? -5.820 21.028 -40.685 1.00 78.81 108 LYS A N 1
ATOM 858 C CA . LYS A 1 108 ? -4.593 21.838 -40.751 1.00 78.81 108 LYS A CA 1
ATOM 859 C C . LYS A 1 108 ? -4.357 22.675 -39.484 1.00 78.81 108 LYS A C 1
ATOM 861 O O . LYS A 1 108 ? -3.210 22.862 -39.071 1.00 78.81 108 LYS A O 1
ATOM 866 N N . HIS A 1 109 ? -5.433 23.152 -38.851 1.00 74.88 109 HIS A N 1
ATOM 867 C CA . HIS A 1 109 ? -5.350 23.938 -37.620 1.00 74.88 109 HIS A CA 1
ATOM 868 C C . HIS A 1 109 ? -4.915 23.067 -36.432 1.00 74.88 109 HIS A C 1
ATOM 870 O O . HIS A 1 109 ? -3.956 23.416 -35.749 1.00 74.88 109 HIS A O 1
ATOM 876 N N . CYS A 1 110 ? -5.525 21.887 -36.266 1.00 72.31 110 CYS A N 1
ATOM 877 C CA . CYS A 1 110 ? -5.150 20.914 -35.235 1.00 72.31 110 CYS A CA 1
ATOM 878 C C . CYS A 1 110 ? -3.701 20.445 -35.411 1.00 72.31 110 CYS A C 1
ATOM 880 O O . CYS A 1 110 ? -2.926 20.506 -34.467 1.00 72.31 110 CYS A O 1
ATOM 882 N N . THR A 1 111 ? -3.281 20.114 -36.639 1.00 72.12 111 THR A N 1
ATOM 883 C CA . THR A 1 111 ? -1.897 19.673 -36.894 1.00 72.12 111 THR A CA 1
ATOM 884 C C . THR A 1 111 ? -0.854 20.757 -36.609 1.00 72.12 111 THR A C 1
ATOM 886 O O . THR A 1 111 ? 0.282 20.453 -36.255 1.00 72.12 111 THR A O 1
ATOM 889 N N . THR A 1 112 ? -1.210 22.034 -36.778 1.00 75.75 112 THR A N 1
ATOM 890 C CA . THR A 1 112 ? -0.313 23.156 -36.458 1.00 75.75 112 THR A CA 1
ATOM 891 C C . THR A 1 112 ? -0.246 23.384 -34.948 1.00 75.75 112 THR A C 1
ATOM 893 O O . THR A 1 112 ? 0.838 23.622 -34.420 1.00 75.75 112 THR A O 1
ATOM 896 N N . ALA A 1 113 ? -1.379 23.257 -34.251 1.00 68.94 113 ALA A N 1
ATOM 897 C CA . ALA A 1 113 ? -1.444 23.342 -32.796 1.00 68.94 113 ALA A CA 1
ATOM 898 C C . ALA A 1 113 ? -0.655 22.204 -32.128 1.00 68.94 113 ALA A C 1
ATOM 900 O O . ALA A 1 113 ? 0.201 22.474 -31.292 1.00 68.94 113 ALA A O 1
ATOM 901 N N . GLU A 1 114 ? -0.843 20.957 -32.568 1.00 65.00 114 GLU A N 1
ATOM 902 C CA . GLU A 1 114 ? -0.092 19.792 -32.079 1.00 65.00 114 GLU A CA 1
ATOM 903 C C . GLU A 1 114 ? 1.419 19.958 -32.269 1.00 65.00 114 GLU A C 1
ATOM 905 O O . GLU A 1 114 ? 2.189 19.690 -31.350 1.00 65.00 114 GLU A O 1
ATOM 910 N N . LYS A 1 115 ? 1.869 20.459 -33.430 1.00 71.00 115 LYS A N 1
ATOM 911 C CA . LYS A 1 115 ? 3.295 20.743 -33.670 1.00 71.00 115 LYS A CA 1
ATOM 912 C C . LYS A 1 115 ? 3.853 21.810 -32.726 1.00 71.00 115 LYS A C 1
ATOM 914 O O . LYS A 1 115 ? 5.008 21.700 -32.325 1.00 71.00 115 LYS A O 1
ATOM 919 N N . LYS A 1 116 ? 3.051 22.818 -32.369 1.00 65.69 116 LYS A N 1
ATOM 920 C CA . LYS A 1 116 ? 3.454 23.894 -31.453 1.00 65.69 116 LYS A CA 1
ATOM 921 C C . LYS A 1 116 ? 3.561 23.386 -30.009 1.00 65.69 116 LYS A C 1
ATOM 923 O O . LYS A 1 116 ? 4.582 23.611 -29.370 1.00 65.69 116 LYS A O 1
ATOM 928 N N . PHE A 1 117 ? 2.587 22.593 -29.557 1.00 55.72 117 PHE A N 1
ATOM 929 C CA . PHE A 1 117 ? 2.614 21.955 -28.235 1.00 55.72 117 PHE A CA 1
ATOM 930 C C . PHE A 1 117 ? 3.746 20.932 -28.090 1.00 55.72 117 PHE A C 1
ATOM 932 O O . PHE A 1 117 ? 4.428 20.919 -27.068 1.00 55.72 117 PHE A O 1
ATOM 939 N N . LYS A 1 118 ? 3.998 20.117 -29.125 1.00 51.38 118 LYS A N 1
ATOM 940 C CA . LYS A 1 118 ? 5.052 19.086 -29.123 1.00 51.38 118 LYS A CA 1
ATOM 941 C C . LYS A 1 118 ? 6.473 19.669 -29.051 1.00 51.38 118 LYS A C 1
ATOM 943 O O . LYS A 1 118 ? 7.390 18.970 -28.637 1.00 51.38 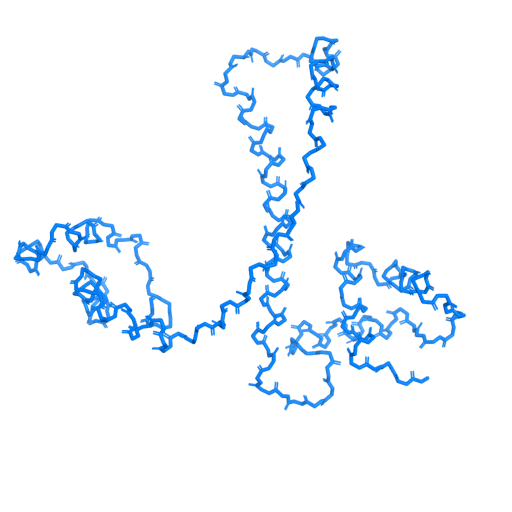118 LYS A O 1
ATOM 948 N N . MET A 1 119 ? 6.667 20.932 -29.444 1.00 51.88 119 MET A N 1
ATOM 949 C CA . MET A 1 119 ? 7.959 21.628 -29.355 1.00 51.88 119 MET A CA 1
ATOM 950 C C . MET A 1 119 ? 8.201 22.257 -27.970 1.00 51.88 119 MET A C 1
ATOM 952 O O . MET A 1 119 ? 9.348 22.328 -27.529 1.00 51.88 119 MET A O 1
ATOM 956 N N . GLU A 1 120 ? 7.136 22.647 -27.261 1.00 46.00 120 GLU A N 1
ATOM 957 C CA . GLU A 1 120 ? 7.195 23.205 -25.899 1.00 46.00 120 GLU A CA 1
ATOM 958 C C . GLU A 1 120 ? 7.357 22.122 -24.809 1.00 46.00 120 GLU A C 1
ATOM 960 O O . GLU A 1 120 ? 7.825 22.415 -23.712 1.00 46.00 120 GLU A O 1
ATOM 965 N N . THR A 1 121 ? 7.074 20.848 -25.110 1.00 49.50 121 THR A N 1
ATOM 966 C CA . THR A 1 121 ? 7.189 19.715 -24.164 1.00 49.50 121 THR A CA 1
ATOM 967 C C . THR A 1 121 ? 8.587 19.080 -24.088 1.00 49.50 121 THR A C 1
ATOM 969 O O . THR A 1 121 ? 8.727 17.897 -23.795 1.00 49.50 121 THR A O 1
ATOM 972 N N . ASN A 1 122 ? 9.661 19.852 -24.274 1.00 45.25 122 ASN A N 1
ATOM 973 C CA . ASN A 1 122 ? 11.007 19.423 -23.862 1.00 45.25 122 ASN A CA 1
ATOM 974 C C . ASN A 1 122 ? 11.222 19.719 -22.368 1.00 45.25 122 ASN A C 1
ATOM 976 O O . ASN A 1 122 ? 12.136 20.445 -21.978 1.00 45.25 122 ASN A O 1
ATOM 980 N N . ILE A 1 123 ? 10.348 19.182 -21.514 1.00 50.53 123 ILE A N 1
ATOM 981 C CA . ILE A 1 123 ? 10.510 19.257 -20.062 1.00 50.53 123 ILE A CA 1
ATOM 982 C C . ILE A 1 123 ? 11.536 18.191 -19.680 1.00 50.53 123 ILE A C 1
ATOM 984 O O . ILE A 1 123 ? 11.232 17.003 -19.594 1.00 50.53 123 ILE A O 1
ATOM 988 N N . SER A 1 124 ? 12.780 18.623 -19.478 1.00 51.31 124 SER A N 1
ATOM 989 C CA . SER A 1 124 ? 13.817 17.802 -18.858 1.00 51.31 124 SER A CA 1
ATOM 990 C C . SER A 1 124 ? 13.454 17.600 -17.389 1.00 51.31 124 SER A C 1
ATOM 992 O O . SER A 1 124 ? 13.766 18.423 -16.527 1.00 51.31 124 SER A O 1
ATOM 994 N N . VAL A 1 125 ? 12.732 16.517 -17.107 1.00 42.75 125 VAL A N 1
ATOM 995 C CA . VAL A 1 125 ? 12.502 16.041 -15.745 1.00 42.75 125 VAL A CA 1
ATOM 996 C C . VAL A 1 125 ? 13.849 15.560 -15.212 1.00 42.75 125 VAL A C 1
ATOM 998 O O . VAL A 1 125 ? 14.281 14.437 -15.469 1.00 42.75 125 VAL A O 1
ATOM 1001 N N . LYS A 1 126 ? 14.552 16.428 -14.479 1.00 49.62 126 LYS A N 1
ATOM 1002 C CA . LYS A 1 126 ? 15.641 15.989 -13.608 1.00 49.62 126 LYS A CA 1
ATOM 1003 C C . LYS A 1 126 ? 15.012 15.135 -12.518 1.00 49.62 126 LYS A C 1
ATOM 1005 O O . LYS A 1 126 ? 14.382 15.660 -11.605 1.00 49.62 126 LYS A O 1
ATOM 1010 N N . VAL A 1 127 ? 15.188 13.823 -12.637 1.00 45.25 127 VAL A N 1
ATOM 1011 C CA . VAL A 1 127 ? 14.926 12.871 -11.559 1.00 45.25 127 VAL A CA 1
ATOM 1012 C C . VAL A 1 127 ? 15.820 13.274 -10.389 1.00 45.25 127 VAL A C 1
ATOM 1014 O O . VAL A 1 127 ? 17.021 13.009 -10.379 1.00 45.25 127 VAL A O 1
ATOM 1017 N N . LEU A 1 128 ? 15.243 14.003 -9.437 1.00 39.12 128 LEU A N 1
ATOM 1018 C CA . LEU A 1 128 ? 15.812 14.159 -8.112 1.00 39.12 128 LEU A CA 1
ATOM 1019 C C . LEU A 1 128 ? 15.695 12.792 -7.455 1.00 39.12 128 LEU A C 1
ATOM 1021 O O . LEU A 1 128 ? 14.595 12.310 -7.205 1.00 39.12 128 LEU A O 1
ATOM 1025 N N . THR A 1 129 ? 16.840 12.157 -7.232 1.00 41.06 129 THR A N 1
ATOM 1026 C CA . THR A 1 129 ? 16.961 10.946 -6.430 1.00 41.06 129 THR A CA 1
ATOM 1027 C C . THR A 1 129 ? 16.529 11.285 -5.006 1.00 41.06 129 THR A C 1
ATOM 1029 O O . THR A 1 129 ? 17.343 11.667 -4.169 1.00 41.06 129 THR A O 1
ATOM 1032 N N . THR A 1 130 ? 15.229 11.214 -4.735 1.00 35.69 130 THR A N 1
ATOM 1033 C CA . THR A 1 130 ? 14.702 11.151 -3.378 1.00 35.69 130 THR A CA 1
ATOM 1034 C C . THR A 1 130 ? 15.264 9.883 -2.765 1.00 35.69 130 THR A C 1
ATOM 1036 O O . THR A 1 130 ? 15.008 8.789 -3.266 1.00 35.69 130 THR A O 1
ATOM 1039 N N . THR A 1 131 ? 16.093 10.050 -1.736 1.00 36.94 131 THR A N 1
ATOM 1040 C CA . THR A 1 131 ? 16.556 8.995 -0.839 1.00 36.94 131 THR A CA 1
ATOM 1041 C C . THR A 1 131 ? 15.393 8.047 -0.599 1.00 36.94 131 THR A C 1
ATOM 1043 O O . THR A 1 131 ? 14.387 8.470 -0.035 1.00 36.94 131 THR A O 1
ATOM 1046 N N . THR A 1 132 ? 15.499 6.820 -1.112 1.00 45.47 132 THR A N 1
ATOM 1047 C CA . THR A 1 132 ? 14.548 5.734 -0.876 1.00 45.47 132 THR A CA 1
ATOM 1048 C C . THR A 1 132 ? 14.278 5.701 0.618 1.00 45.47 132 THR A C 1
ATOM 1050 O O . THR A 1 132 ? 15.148 5.306 1.396 1.00 45.47 132 THR A O 1
ATOM 1053 N N . VAL A 1 133 ? 13.111 6.213 1.009 1.00 49.00 133 VAL A N 1
ATOM 1054 C CA . VAL A 1 133 ? 12.542 5.955 2.322 1.00 49.00 133 VAL A CA 1
ATOM 1055 C C . VAL A 1 133 ? 12.430 4.440 2.351 1.00 49.00 133 VAL A C 1
ATOM 1057 O O . VAL A 1 133 ? 11.863 3.861 1.424 1.00 49.00 133 VAL A O 1
ATOM 1060 N N . ASP A 1 134 ? 13.099 3.813 3.313 1.00 50.44 134 ASP A N 1
ATOM 1061 C CA . ASP A 1 134 ? 13.053 2.367 3.521 1.00 50.44 134 ASP A CA 1
ATOM 1062 C C . ASP A 1 134 ? 11.602 1.886 3.343 1.00 50.44 134 ASP A C 1
ATOM 1064 O O . ASP A 1 134 ? 10.724 2.547 3.902 1.00 50.44 134 ASP A O 1
ATOM 1068 N N . PRO A 1 135 ? 11.295 0.854 2.529 1.00 69.31 135 PRO A N 1
ATOM 1069 C CA . PRO A 1 135 ? 9.922 0.392 2.370 1.00 69.31 135 PRO A CA 1
ATOM 1070 C C . PRO A 1 135 ? 9.408 -0.049 3.738 1.00 69.31 135 PRO A C 1
ATOM 1072 O O . PRO A 1 135 ? 9.777 -1.115 4.233 1.00 69.31 135 PRO A O 1
ATOM 1075 N N . TRP A 1 136 ? 8.611 0.810 4.377 1.00 76.00 136 TRP A N 1
ATOM 1076 C CA . TRP A 1 136 ? 8.066 0.546 5.700 1.00 76.00 136 TRP A CA 1
ATOM 1077 C C . TRP A 1 136 ? 7.309 -0.774 5.627 1.00 76.00 136 TRP A C 1
ATOM 1079 O O . TRP A 1 136 ? 6.440 -0.962 4.772 1.00 76.00 136 TRP A O 1
ATOM 1089 N N . SER A 1 137 ? 7.640 -1.705 6.515 1.00 80.81 137 SER A N 1
ATOM 1090 C CA . SER A 1 137 ? 6.874 -2.941 6.614 1.00 80.81 137 SER A CA 1
ATOM 1091 C C . SER A 1 137 ? 5.431 -2.620 7.019 1.00 80.81 137 SER A C 1
ATOM 1093 O O . SER A 1 137 ? 5.188 -1.656 7.748 1.00 80.81 137 SER A O 1
ATOM 1095 N N . SER A 1 138 ? 4.453 -3.445 6.623 1.00 81.88 138 SER A N 1
ATOM 1096 C CA . SER A 1 138 ? 3.045 -3.239 7.015 1.00 81.88 138 SER A CA 1
ATOM 1097 C C . SER A 1 138 ? 2.873 -3.116 8.537 1.00 81.88 138 SER A C 1
ATOM 1099 O O . SER A 1 138 ? 2.034 -2.359 9.007 1.00 81.88 138 SER A O 1
ATOM 1101 N N . CYS A 1 139 ? 3.726 -3.792 9.317 1.00 83.06 139 CYS A N 1
ATOM 1102 C CA . CYS A 1 139 ? 3.777 -3.679 10.777 1.00 83.06 139 CYS A CA 1
ATOM 1103 C C . CYS A 1 139 ? 4.198 -2.278 11.252 1.00 83.06 139 CYS A C 1
ATOM 1105 O O . CYS A 1 139 ? 3.660 -1.765 12.231 1.00 83.06 139 CYS A O 1
ATOM 1107 N N . GLU A 1 140 ? 5.157 -1.644 10.579 1.00 85.62 140 GLU A N 1
ATOM 1108 C CA . GLU A 1 140 ? 5.584 -0.281 10.902 1.00 85.62 140 GLU A CA 1
ATOM 1109 C C . GLU A 1 140 ? 4.528 0.740 10.476 1.00 85.62 140 GLU A C 1
ATOM 1111 O O . GLU A 1 140 ? 4.201 1.624 11.262 1.00 85.62 140 GLU A O 1
ATOM 1116 N N . ILE A 1 141 ? 3.915 0.570 9.301 1.00 88.75 141 ILE A N 1
ATOM 1117 C CA . ILE A 1 141 ? 2.826 1.445 8.837 1.00 88.75 141 ILE A CA 1
ATOM 1118 C C . ILE A 1 141 ? 1.626 1.365 9.788 1.00 88.75 141 ILE A C 1
ATOM 1120 O O . ILE A 1 141 ? 1.118 2.396 10.227 1.00 88.75 141 ILE A O 1
ATOM 1124 N N . GLN A 1 142 ? 1.218 0.152 10.170 1.00 88.06 142 GLN A N 1
ATOM 1125 C CA . GLN A 1 142 ? 0.132 -0.058 11.125 1.00 88.06 142 GLN A CA 1
ATOM 1126 C C . GLN A 1 142 ? 0.439 0.613 12.473 1.00 88.06 142 GLN A C 1
ATOM 1128 O O . GLN A 1 142 ? -0.429 1.257 13.061 1.00 88.06 142 GLN A O 1
ATOM 1133 N N . LYS A 1 143 ? 1.685 0.516 12.961 1.00 90.00 143 LYS A N 1
ATOM 1134 C CA . LYS A 1 143 ? 2.105 1.194 14.196 1.00 90.00 143 LYS A CA 1
ATOM 1135 C C . LYS A 1 143 ? 1.997 2.711 14.094 1.00 90.00 143 LYS A C 1
ATOM 1137 O O . LYS A 1 143 ? 1.578 3.325 15.069 1.00 90.00 143 LYS A O 1
ATOM 1142 N N . GLU A 1 144 ? 2.361 3.318 12.967 1.00 91.38 144 GLU A N 1
ATOM 1143 C CA . GLU A 1 144 ? 2.220 4.771 12.798 1.00 91.38 144 GLU A CA 1
ATOM 1144 C C . GLU A 1 144 ? 0.760 5.201 12.665 1.00 91.38 144 GLU A C 1
ATOM 1146 O O . GLU A 1 144 ? 0.355 6.162 13.314 1.00 91.38 144 GLU A O 1
ATOM 1151 N N . GLN A 1 145 ? -0.068 4.463 11.920 1.00 92.38 145 GLN A N 1
ATOM 1152 C CA . GLN A 1 145 ? -1.508 4.742 11.844 1.00 92.38 145 GLN A CA 1
ATOM 1153 C C . GLN A 1 145 ? -2.185 4.652 13.220 1.00 92.38 145 GLN A C 1
ATOM 1155 O O . GLN A 1 145 ? -3.050 5.464 13.536 1.00 92.38 145 GLN A O 1
ATOM 1160 N N . LEU A 1 146 ? -1.768 3.704 14.067 1.00 92.81 146 LEU A N 1
ATOM 1161 C CA . LEU A 1 146 ? -2.257 3.585 15.445 1.00 92.81 146 LEU A CA 1
ATOM 1162 C C . LEU A 1 146 ? -1.768 4.711 16.370 1.00 92.81 146 LEU A C 1
ATOM 1164 O O . LEU A 1 146 ? -2.363 4.914 17.430 1.00 92.81 146 LEU A O 1
ATOM 1168 N N . LYS A 1 147 ? -0.702 5.439 16.015 1.00 93.19 147 LYS A N 1
ATOM 1169 C CA . LYS A 1 147 ? -0.287 6.651 16.743 1.00 93.19 147 LYS A CA 1
ATOM 1170 C C . LYS A 1 147 ? -1.111 7.869 16.340 1.00 93.19 147 LYS A C 1
ATOM 1172 O O . LYS A 1 147 ? -1.239 8.787 17.148 1.00 93.19 147 LYS A O 1
ATOM 1177 N N . ASP A 1 148 ? -1.660 7.886 15.127 1.00 95.38 148 ASP A N 1
ATOM 1178 C CA . ASP A 1 148 ? -2.512 8.972 14.653 1.00 95.38 148 ASP A CA 1
ATOM 1179 C C . ASP A 1 148 ? -3.884 8.917 15.361 1.00 95.38 148 ASP A C 1
ATOM 1181 O O . ASP A 1 148 ? -4.648 7.966 15.172 1.00 95.38 148 ASP A O 1
ATOM 1185 N N . PRO A 1 149 ? -4.244 9.932 16.169 1.00 93.38 149 PRO A N 1
ATOM 1186 C CA . PRO A 1 149 ? -5.495 9.940 16.923 1.00 93.38 149 PRO A CA 1
ATOM 1187 C C . PRO A 1 149 ? -6.747 10.040 16.039 1.00 93.38 149 PRO A C 1
ATOM 1189 O O . PRO A 1 149 ? -7.834 9.684 16.488 1.00 93.38 149 PRO A O 1
ATOM 1192 N N . ALA A 1 150 ? -6.629 10.519 14.798 1.00 94.44 150 ALA A N 1
ATOM 1193 C CA . ALA A 1 150 ? -7.741 10.592 13.864 1.00 94.44 150 ALA A CA 1
ATOM 1194 C C . ALA A 1 150 ? -7.992 9.256 13.149 1.00 94.44 150 ALA A C 1
ATOM 1196 O O . ALA A 1 150 ? -9.153 8.901 12.928 1.00 94.44 150 ALA A O 1
ATOM 1197 N N . ILE A 1 151 ? -6.923 8.524 12.809 1.00 94.94 151 ILE A N 1
ATOM 1198 C CA . ILE A 1 151 ? -6.985 7.250 12.070 1.00 94.94 151 ILE A CA 1
ATOM 1199 C C . ILE A 1 151 ? -7.201 6.064 13.010 1.00 94.94 151 ILE A C 1
ATOM 1201 O O . ILE A 1 151 ? -8.013 5.189 12.701 1.00 94.94 151 ILE A O 1
ATOM 1205 N N . LYS A 1 152 ? -6.533 6.046 14.171 1.00 95.06 152 LYS A N 1
ATOM 1206 C CA . LYS A 1 152 ? -6.592 4.947 15.146 1.00 95.06 152 LYS A CA 1
ATOM 1207 C C . LYS A 1 152 ? -8.020 4.445 15.422 1.00 95.06 152 LYS A C 1
ATOM 1209 O O . LYS A 1 152 ? -8.233 3.241 15.280 1.00 95.06 152 LYS A O 1
ATOM 1214 N N . PRO A 1 153 ? -9.023 5.299 15.728 1.00 94.56 153 PRO A N 1
ATOM 1215 C CA . PRO A 1 153 ? -10.373 4.819 16.031 1.00 94.56 153 PRO A CA 1
ATOM 1216 C C . PRO A 1 153 ? -11.065 4.153 14.832 1.00 94.56 153 PRO A C 1
ATOM 1218 O O . PRO A 1 153 ? -11.913 3.281 15.010 1.00 94.56 153 PRO A O 1
ATOM 1221 N N . ILE A 1 154 ? -10.727 4.556 13.602 1.00 95.50 154 ILE A N 1
ATOM 1222 C CA . ILE A 1 154 ? -11.271 3.962 12.373 1.00 95.50 154 ILE A CA 1
ATOM 1223 C C . ILE A 1 154 ? -10.623 2.611 12.105 1.00 95.50 154 ILE A C 1
ATOM 1225 O O . ILE A 1 154 ? -11.337 1.645 11.837 1.00 95.50 154 ILE A O 1
ATOM 1229 N N . LEU A 1 155 ? -9.297 2.541 12.231 1.00 93.94 155 LEU A N 1
ATOM 1230 C CA . LEU A 1 155 ? -8.527 1.313 12.065 1.00 93.94 155 LEU A CA 1
ATOM 1231 C C . LEU A 1 155 ? -8.977 0.240 13.067 1.00 93.94 155 LEU A C 1
ATOM 1233 O O . LEU A 1 155 ? -9.308 -0.874 12.669 1.00 93.94 155 LEU A O 1
ATOM 1237 N N . GLU A 1 156 ? -9.095 0.589 14.351 1.00 93.25 156 GLU A N 1
ATOM 1238 C CA . GLU A 1 156 ? -9.592 -0.323 15.388 1.00 93.25 156 GLU A CA 1
ATOM 1239 C C . GLU A 1 156 ? -11.007 -0.827 15.075 1.00 93.25 156 GLU A C 1
ATOM 1241 O O . GLU A 1 156 ? -11.288 -2.018 15.198 1.00 93.25 156 GLU A O 1
ATOM 1246 N N . LYS A 1 157 ? -11.918 0.046 14.628 1.00 93.19 157 LYS A N 1
ATOM 1247 C CA . LYS A 1 157 ? -13.286 -0.372 14.284 1.00 93.19 157 LYS A CA 1
ATOM 1248 C C . LYS A 1 157 ? -13.314 -1.280 13.051 1.00 93.19 157 LYS A C 1
ATOM 1250 O O . LYS A 1 157 ? -14.025 -2.277 13.094 1.00 93.19 157 LYS A O 1
ATOM 1255 N N . LYS A 1 158 ? -12.534 -0.980 12.001 1.00 93.00 158 LYS A N 1
ATOM 1256 C CA . LYS A 1 158 ? -12.419 -1.810 10.782 1.00 93.00 158 LYS A CA 1
ATOM 1257 C C . LYS A 1 158 ? -11.835 -3.194 11.088 1.00 93.00 158 LYS A C 1
ATOM 1259 O O . LYS A 1 158 ? -12.233 -4.170 10.463 1.00 93.00 158 LYS A O 1
ATOM 1264 N N . LEU A 1 159 ? -10.897 -3.279 12.036 1.00 91.81 159 LEU A N 1
ATOM 1265 C CA . LEU A 1 159 ? -10.311 -4.549 12.477 1.00 91.81 159 LEU A CA 1
ATOM 1266 C C . LEU A 1 159 ? -11.298 -5.390 13.299 1.00 91.81 159 LEU A C 1
ATOM 1268 O O . LEU A 1 159 ? -11.277 -6.614 13.210 1.00 91.81 159 LEU A O 1
ATOM 1272 N N . ASN A 1 160 ? -12.162 -4.743 14.086 1.00 90.62 160 ASN A N 1
ATOM 1273 C CA . ASN A 1 160 ? -13.128 -5.423 14.951 1.00 90.62 160 ASN A CA 1
ATOM 1274 C C . ASN A 1 160 ? -14.434 -5.810 14.236 1.00 90.62 160 ASN A C 1
ATOM 1276 O O . ASN A 1 160 ? -15.097 -6.755 14.659 1.00 90.62 160 ASN A O 1
ATOM 1280 N N . SER A 1 161 ? -14.835 -5.080 13.190 1.00 87.81 161 SER A N 1
ATOM 1281 C CA . SER A 1 161 ? -16.044 -5.362 12.412 1.00 87.81 161 SER A CA 1
ATOM 1282 C C . SER A 1 161 ? -15.928 -4.864 10.971 1.00 87.81 161 SER A C 1
ATOM 1284 O O . SER A 1 161 ? -15.398 -3.784 10.707 1.00 87.81 161 SER A O 1
ATOM 1286 N N . ALA A 1 162 ? -16.493 -5.632 10.037 1.00 86.19 162 ALA A N 1
ATOM 1287 C CA . ALA A 1 162 ? -16.669 -5.193 8.653 1.00 86.19 162 ALA A CA 1
ATOM 1288 C C . ALA A 1 162 ? -17.747 -4.100 8.530 1.00 86.19 162 ALA A C 1
ATOM 1290 O O . ALA A 1 162 ? -17.674 -3.239 7.646 1.00 86.19 162 ALA A O 1
ATOM 1291 N N . ASP A 1 163 ? -18.726 -4.120 9.436 1.00 91.31 163 ASP A N 1
ATOM 1292 C CA . ASP A 1 163 ? -19.865 -3.218 9.395 1.00 91.31 163 ASP A CA 1
ATOM 1293 C C . ASP A 1 163 ? -19.490 -1.811 9.842 1.00 91.31 163 ASP A C 1
ATOM 1295 O O . ASP A 1 163 ? -18.727 -1.593 10.790 1.00 91.31 163 ASP A O 1
ATOM 1299 N N . ARG A 1 164 ? -20.093 -0.831 9.167 1.00 94.56 164 ARG A N 1
ATOM 1300 C CA . ARG A 1 164 ? -19.900 0.576 9.490 1.00 94.56 164 ARG A CA 1
ATOM 1301 C C . ARG A 1 164 ? -20.445 0.874 10.891 1.00 94.56 164 ARG A C 1
ATOM 1303 O O . ARG A 1 164 ? -21.628 0.644 11.148 1.00 94.56 164 ARG A O 1
ATOM 1310 N N . PRO A 1 165 ? -19.631 1.443 11.796 1.00 93.06 165 PRO A N 1
ATOM 1311 C CA . PRO A 1 165 ? -20.075 1.775 13.141 1.00 93.06 165 PRO A CA 1
ATOM 1312 C C . PRO A 1 165 ? -21.161 2.852 13.093 1.00 93.06 165 PRO A C 1
ATOM 1314 O O . PRO A 1 165 ? -21.160 3.716 12.212 1.00 93.06 165 PRO A O 1
ATOM 1317 N N . SER A 1 166 ? -22.080 2.823 14.056 1.00 93.94 166 SER A N 1
ATOM 1318 C CA . SER A 1 166 ? -23.150 3.817 14.142 1.00 93.94 166 SER A CA 1
ATOM 1319 C C . SER A 1 166 ? -22.599 5.223 14.398 1.00 93.94 166 SER A C 1
ATOM 1321 O O . SER A 1 166 ? -21.525 5.396 14.984 1.00 93.94 166 SER A O 1
ATOM 1323 N N . TRP A 1 167 ? -23.366 6.246 14.007 1.00 92.44 167 TRP A N 1
ATOM 1324 C CA . TRP A 1 167 ? -22.984 7.642 14.238 1.00 92.44 167 TRP A CA 1
ATOM 1325 C C . TRP A 1 167 ? -22.737 7.943 15.720 1.00 92.44 167 TRP A C 1
ATOM 1327 O O . TRP A 1 167 ? -21.785 8.642 16.051 1.00 92.44 167 TRP A O 1
ATOM 1337 N N . LEU A 1 168 ? -23.535 7.367 16.628 1.00 93.31 168 LEU A N 1
ATOM 1338 C CA . LEU A 1 168 ? -23.388 7.575 18.072 1.00 93.31 168 LEU A CA 1
ATOM 1339 C C . LEU A 1 168 ? -21.995 7.163 18.580 1.00 93.31 168 LEU A C 1
ATOM 1341 O O . LEU A 1 168 ? -21.434 7.833 19.441 1.00 93.31 168 LEU A O 1
ATOM 1345 N N . GLY A 1 169 ? -21.413 6.107 18.004 1.00 88.88 169 GLY A N 1
ATOM 1346 C CA . GLY A 1 169 ? -20.079 5.620 18.358 1.00 88.88 169 GLY A CA 1
ATOM 1347 C C . GLY A 1 169 ? -18.913 6.401 17.740 1.00 88.88 169 GLY A C 1
ATOM 1348 O O . GLY A 1 169 ? -17.769 6.008 17.961 1.00 88.88 169 GLY A O 1
ATOM 1349 N N . ILE A 1 170 ? -19.189 7.437 16.937 1.00 93.75 170 ILE A N 1
ATOM 1350 C CA . ILE A 1 170 ? -18.207 8.298 16.244 1.00 93.75 170 ILE A CA 1
ATOM 1351 C C . ILE A 1 170 ? -18.445 9.786 16.549 1.00 93.75 170 ILE A C 1
ATOM 1353 O O . ILE A 1 170 ? -17.538 10.606 16.447 1.00 93.75 170 ILE A O 1
ATOM 1357 N N . ALA A 1 171 ? -19.650 10.158 16.981 1.00 92.50 171 ALA A N 1
ATOM 1358 C CA . ALA A 1 171 ? -20.011 11.507 17.394 1.00 92.50 171 ALA A CA 1
ATOM 1359 C C . ALA A 1 171 ? -19.043 12.161 18.407 1.00 92.50 171 ALA A C 1
ATOM 1361 O O . ALA A 1 171 ? -18.792 13.359 18.237 1.00 92.50 171 ALA A O 1
ATOM 1362 N N . PRO A 1 172 ? -18.467 11.457 19.407 1.00 95.31 172 PRO A N 1
ATOM 1363 C CA . PRO A 1 172 ? -17.494 12.073 20.314 1.00 95.31 172 PRO A CA 1
ATOM 1364 C C . PRO A 1 172 ? -16.094 12.249 19.700 1.00 95.31 172 PRO A C 1
ATOM 1366 O O . PRO A 1 172 ? -15.285 12.984 20.256 1.00 95.31 172 PRO A O 1
ATOM 1369 N N . GLU A 1 173 ? -15.807 11.616 18.561 1.00 95.12 173 GLU A N 1
ATOM 1370 C CA . GLU A 1 173 ? -14.485 11.645 17.934 1.00 95.12 173 GLU A CA 1
ATOM 1371 C C . GLU A 1 173 ? -14.182 12.983 17.245 1.00 95.12 173 GLU A C 1
ATOM 1373 O O . GLU A 1 173 ? -15.055 13.837 17.017 1.00 95.12 173 GLU A O 1
ATOM 1378 N N . SER A 1 174 ? -12.915 13.157 16.869 1.00 95.19 174 SER A N 1
ATOM 1379 C CA . SER A 1 174 ? -12.445 14.355 16.176 1.00 95.19 174 SER A CA 1
ATOM 1380 C C . SER A 1 174 ? -13.160 14.576 14.826 1.00 95.19 174 SER A C 1
ATOM 1382 O O . SER A 1 174 ? -13.652 13.626 14.203 1.00 95.19 174 SER A O 1
ATOM 1384 N N . PRO A 1 175 ? -13.198 15.821 14.308 1.00 95.69 175 PRO A N 1
ATOM 1385 C CA . PRO A 1 175 ? -13.713 16.095 12.966 1.00 95.69 175 PRO A CA 1
ATOM 1386 C C . PRO A 1 175 ? -13.025 15.272 11.866 1.00 95.69 175 PRO A C 1
ATOM 1388 O O . PRO A 1 175 ? -13.697 14.806 10.950 1.00 95.69 175 PRO A O 1
ATOM 1391 N N . ALA A 1 176 ? -11.714 15.041 11.977 1.00 94.94 176 ALA A N 1
ATOM 1392 C CA . ALA A 1 176 ? -10.956 14.241 11.016 1.00 94.94 176 ALA A CA 1
ATOM 1393 C C . ALA A 1 176 ? -11.389 12.763 11.039 1.00 94.94 176 ALA A C 1
ATOM 1395 O O . ALA A 1 176 ? -11.661 12.176 9.994 1.00 94.94 176 ALA A O 1
ATOM 1396 N N . THR A 1 177 ? -11.580 12.180 12.226 1.00 95.38 177 THR A N 1
ATOM 1397 C CA . THR A 1 177 ? -12.116 10.815 12.386 1.00 95.38 177 THR A CA 1
ATOM 1398 C C . THR A 1 177 ? -13.502 10.678 11.753 1.00 95.38 177 THR A C 1
ATOM 1400 O O . THR A 1 177 ? -13.786 9.697 11.069 1.00 95.38 177 THR A O 1
ATOM 1403 N N . LYS A 1 178 ? -14.368 11.685 11.923 1.00 95.94 178 LYS A N 1
ATOM 1404 C CA . LYS A 1 178 ? -15.706 11.720 11.308 1.00 95.94 178 LYS A CA 1
ATOM 1405 C C . LYS A 1 178 ? -15.652 11.763 9.780 1.00 95.94 178 LYS A C 1
ATOM 1407 O O . LYS A 1 178 ? -16.502 11.149 9.138 1.00 95.94 178 LYS A O 1
ATOM 1412 N N . GLN A 1 179 ? -14.666 12.445 9.193 1.00 96.94 179 GLN A N 1
ATOM 1413 C CA . GLN A 1 179 ? -14.455 12.447 7.740 1.00 96.94 179 GLN A CA 1
ATOM 1414 C C . GLN A 1 179 ? -14.044 11.063 7.234 1.00 96.94 179 GLN A C 1
ATOM 1416 O O . GLN A 1 179 ? -14.634 10.564 6.279 1.00 96.94 179 GLN A O 1
ATOM 1421 N N . TYR A 1 180 ? -13.111 10.396 7.912 1.00 95.38 180 TYR A N 1
ATOM 1422 C CA . TYR A 1 180 ? -12.757 9.016 7.576 1.00 95.38 180 TYR A CA 1
ATOM 1423 C C . TYR A 1 180 ? -13.938 8.056 7.747 1.00 95.38 180 TYR A C 1
ATOM 1425 O O . TYR A 1 180 ? -14.173 7.210 6.890 1.00 95.38 180 TYR A O 1
ATOM 1433 N N . TRP A 1 181 ? -14.746 8.226 8.796 1.00 96.06 181 TRP A N 1
ATOM 1434 C CA . TRP A 1 181 ? -15.987 7.471 8.957 1.00 96.06 181 TRP A CA 1
ATOM 1435 C C . TRP A 1 181 ? -16.977 7.717 7.813 1.00 96.06 181 TRP A C 1
ATOM 1437 O O . TRP A 1 181 ? -17.641 6.781 7.373 1.00 96.06 181 TRP A O 1
ATOM 1447 N N . ALA A 1 182 ? -17.077 8.949 7.301 1.00 95.31 182 ALA A N 1
ATOM 1448 C CA . ALA A 1 182 ? -17.904 9.249 6.133 1.00 95.31 182 ALA A CA 1
ATOM 1449 C C . ALA A 1 182 ? -17.460 8.455 4.892 1.00 95.31 182 ALA A C 1
ATOM 1451 O O . ALA A 1 182 ? -18.309 8.020 4.117 1.00 95.31 182 ALA A O 1
ATOM 1452 N N . LEU A 1 183 ? -16.151 8.212 4.771 1.00 95.69 183 LEU A N 1
ATOM 1453 C CA . LEU A 1 183 ? -15.499 7.450 3.705 1.00 95.69 183 LEU A CA 1
ATOM 1454 C C . LEU A 1 183 ? -15.384 5.942 3.994 1.00 95.69 183 LEU A C 1
ATOM 1456 O O . LEU A 1 183 ? -14.681 5.249 3.265 1.00 95.69 183 LEU A O 1
ATOM 1460 N N . TRP A 1 184 ? -16.051 5.419 5.030 1.00 94.94 184 TRP A N 1
ATOM 1461 C CA . TRP A 1 184 ? -15.881 4.039 5.509 1.00 94.94 184 TRP A CA 1
ATOM 1462 C C . TRP A 1 184 ? -15.906 2.969 4.411 1.00 94.94 184 TRP A C 1
ATOM 1464 O O . TRP A 1 184 ? -15.079 2.056 4.428 1.00 94.94 184 TRP A O 1
ATOM 1474 N N . ASP A 1 185 ? -16.843 3.078 3.469 1.00 92.50 185 ASP A N 1
ATOM 1475 C CA . ASP A 1 185 ? -17.050 2.084 2.409 1.00 92.50 185 ASP A CA 1
ATOM 1476 C C . ASP A 1 185 ? -15.925 2.103 1.361 1.00 92.50 185 ASP A C 1
ATOM 1478 O O . ASP A 1 185 ? -15.646 1.085 0.733 1.00 92.50 185 ASP A O 1
ATOM 1482 N N . SER A 1 186 ? -15.231 3.237 1.233 1.00 93.31 186 SER A N 1
ATOM 1483 C CA . SER A 1 186 ? -14.058 3.409 0.368 1.00 93.31 186 SER A CA 1
ATOM 1484 C C . SER A 1 186 ? -12.741 3.041 1.059 1.00 93.31 186 SER A C 1
ATOM 1486 O O . SER A 1 186 ? -11.717 2.895 0.394 1.00 93.31 186 SER A O 1
ATOM 1488 N N . LEU A 1 187 ? -12.729 2.931 2.391 1.00 91.25 187 LEU A N 1
ATOM 1489 C CA . LEU A 1 187 ? -11.546 2.533 3.151 1.00 91.25 187 LEU A CA 1
ATOM 1490 C C . LEU A 1 187 ? -11.423 1.006 3.148 1.00 91.25 187 LEU A C 1
ATOM 1492 O O . LEU A 1 187 ? -12.310 0.297 3.628 1.00 91.25 187 LEU A O 1
ATOM 1496 N N . HIS A 1 188 ? -10.303 0.487 2.659 1.00 89.44 188 HIS A N 1
ATOM 1497 C CA . HIS A 1 188 ? -10.035 -0.949 2.616 1.00 89.44 188 HIS A CA 1
ATOM 1498 C C . HIS A 1 188 ? -8.854 -1.288 3.511 1.00 89.44 188 HIS A C 1
ATOM 1500 O O . HIS A 1 188 ? -7.818 -0.643 3.406 1.00 89.44 188 HIS A O 1
ATOM 1506 N N . LEU A 1 189 ? -9.019 -2.318 4.345 1.00 89.75 189 LEU A N 1
ATOM 1507 C CA . LEU A 1 189 ? -7.900 -2.898 5.074 1.00 89.75 189 LEU A CA 1
ATOM 1508 C C . LEU A 1 189 ? -7.148 -3.875 4.180 1.00 89.75 189 LEU A C 1
ATOM 1510 O O . LEU A 1 189 ? -7.755 -4.785 3.606 1.00 89.75 189 LEU A O 1
ATOM 1514 N N . LYS A 1 190 ? -5.828 -3.735 4.122 1.00 87.31 190 LYS A N 1
ATOM 1515 C CA . LYS A 1 190 ? -4.935 -4.696 3.480 1.00 87.31 190 LYS A CA 1
ATOM 1516 C C . LYS A 1 190 ? -3.790 -5.022 4.424 1.00 87.31 190 LYS A C 1
ATOM 1518 O O . LYS A 1 190 ? -3.062 -4.137 4.850 1.00 87.31 190 LYS A O 1
ATOM 1523 N N . ASP A 1 191 ? -3.655 -6.298 4.777 1.00 84.50 191 ASP A N 1
ATOM 1524 C CA . ASP A 1 191 ? -2.618 -6.774 5.704 1.00 84.50 191 ASP A CA 1
ATOM 1525 C C . ASP A 1 191 ? -2.603 -6.018 7.056 1.00 84.50 191 ASP A C 1
ATOM 1527 O O . ASP A 1 191 ? -1.566 -5.901 7.707 1.00 84.50 191 ASP A O 1
ATOM 1531 N N . GLY A 1 192 ? -3.768 -5.509 7.484 1.00 80.81 192 GLY A N 1
ATOM 1532 C CA . GLY A 1 192 ? -3.944 -4.763 8.734 1.00 80.81 192 GLY A CA 1
ATOM 1533 C C . GLY A 1 192 ? -3.684 -3.251 8.660 1.00 80.81 192 GLY A C 1
ATOM 1534 O O . GLY A 1 192 ? -3.646 -2.626 9.719 1.00 80.81 192 GLY A O 1
ATOM 1535 N N . VAL A 1 193 ? -3.523 -2.688 7.457 1.00 85.38 193 VAL A N 1
ATOM 1536 C CA . VAL A 1 193 ? -3.302 -1.255 7.157 1.00 85.38 193 VAL A CA 1
ATOM 1537 C C . VAL A 1 193 ? -4.462 -0.677 6.359 1.00 85.38 193 VAL A C 1
ATOM 1539 O O . VAL A 1 193 ? -5.011 -1.440 5.529 1.00 85.38 193 VAL A O 1
#

Organism: Araneus ventricosus (NCBI:txid182803)

Secondary structure (DSSP, 8-state):
-PPPHHHHHHHHHHHHHTTT-HHHHHHHHHHHHT--TTS--HHHHHHHHHHHHHHS-SSSS--TTSHHHHHHHHHHHHHHHHHHHHHHHHHHHHTTSSS-S-PPTT-HHHHHHHHHHHHH-----------------HHHHHHHHHH-TTTHHHHHHHHH-SSPPPGGGTTTS-HHHHHHHHTGGG---STT-

Foldseek 3Di:
DDDDQVLLVQLLVLCVVVVNQLVRSVVVSCVVVVDDPPPDDSVRSVVQNVCCVVQVGSDPDPDVPCNVPSVVVVVVVVVVVVVVVVVVVCCVVVVVVPDDDDDPDPDPVVVVVVVVVVVVPPPPPPPPPDPPPPPQDPVRVLVVLCVDQLRVVLLVVVVVDVDQDDPVSCVVGDPSNVVVSVCNVVDDDDPSD

Radius of gyration: 24.92 Å; chains: 1; bounding box: 54×44×61 Å

InterPro domains:
  IPR032135 Helix-turn-helix domain (DUF4817) [PF16087] (4-57)